Protein AF-A0A4S9SL86-F1 (afdb_monomer)

Sequence (203 aa):
MALRTGATVATTIDELMEQTLARSDRTVQWAHPDRPVLCKFTNDQGRGLVVERPAFVTQLNNTLKAAARAIGVTVKVTAHDLRRGTAQDTARLATPTGIESAAAVLYHKPGSVASGVTQRYVGTIGPTDWEKRTELEDDQDFSLLPNGKRQKLDKPGGVASDITPALRSAAAVSTPISTTSPLRSRDLPPPLRLLTGASRAFS

Secondary structure (DSSP, 8-state):
-GGGGT-BS-SSHHHHHHHHHTSTT-PPPBSSTTS-SSEEEPTTTT-SEEEEEEPPHHHHHHHHHHHHHHTT--S---HHHHHHHHHHHHHHSSSS-SHHHHHHHTT--HHHHHTTHHHHHH---PPPTTHHHH---TT------SS------PPPPP-----------------------------PPPPP-----------

Nearest PDB structures (foldseek):
  2rn7-assembly1_A  TM=2.784E-01  e=7.685E+00  Shigella flexneri
  6lts-assembly1_F  TM=2.608E-01  e=9.903E+00  Thermus thermophilus HB8

Mean predicted aligned error: 18.33 Å

Foldseek 3Di:
DCLVVVQAVDNDPVSQQVVLVPDPVSDGDTPCPQWEPAFDADPPVRPDTPRRHHHDLVNVLVVVVVVCVVVPNPDRDHPVLVLLVVLQVQQVPDPVHHLVSSCVVVVHDVVCVVVCVSCVSNPDPDDDCVVVVVPDDPVRPPPPPVDDDDDDDDDDDDDDDDDDDDDDDDDDDDDDDDDDDDDDDDDDDDDDDDDDDDDDDDD

Structure (mmCIF, N/CA/C/O backbone):
data_AF-A0A4S9SL86-F1
#
_entry.id   AF-A0A4S9SL86-F1
#
loop_
_atom_site.group_PDB
_atom_site.id
_atom_site.type_symbol
_atom_site.label_atom_id
_atom_site.label_alt_id
_atom_site.label_comp_id
_atom_site.label_asym_id
_atom_site.label_entity_id
_atom_site.label_seq_id
_atom_site.pdbx_PDB_ins_code
_atom_site.Cartn_x
_atom_site.Cartn_y
_atom_site.Cartn_z
_atom_site.occupancy
_atom_site.B_iso_or_equiv
_atom_site.auth_seq_id
_atom_site.auth_comp_id
_atom_site.auth_asym_id
_atom_site.auth_atom_id
_atom_site.pdbx_PDB_model_num
ATOM 1 N N . MET A 1 1 ? -10.591 6.678 7.895 1.00 71.50 1 MET A N 1
ATOM 2 C CA . MET A 1 1 ? -11.161 5.354 8.236 1.00 71.50 1 MET A CA 1
ATOM 3 C C . MET A 1 1 ? -11.071 5.073 9.725 1.00 71.50 1 MET A C 1
ATOM 5 O O . MET A 1 1 ? -12.134 4.960 10.305 1.00 71.50 1 MET A O 1
ATOM 9 N N . ALA A 1 2 ? -9.880 5.065 10.342 1.00 84.62 2 ALA A N 1
ATOM 10 C CA . ALA A 1 2 ? -9.676 4.738 11.764 1.00 84.62 2 ALA A CA 1
ATOM 11 C C . ALA A 1 2 ? -10.724 5.322 12.746 1.00 84.62 2 ALA A C 1
ATOM 13 O O . ALA A 1 2 ? -11.416 4.552 13.412 1.00 84.62 2 ALA A O 1
ATOM 14 N N . LEU A 1 3 ? -10.915 6.650 12.743 1.00 89.62 3 LEU A N 1
ATOM 15 C CA . LEU A 1 3 ? -11.926 7.355 13.556 1.00 89.62 3 LEU A CA 1
ATOM 16 C C . LEU A 1 3 ? -13.363 6.828 13.347 1.00 89.62 3 LEU A C 1
ATOM 18 O O . LEU A 1 3 ? -14.137 6.715 14.286 1.00 89.62 3 LEU A O 1
ATOM 22 N N . ARG A 1 4 ? -13.727 6.459 12.109 1.00 87.38 4 ARG A N 1
ATOM 23 C CA . ARG A 1 4 ? -15.072 5.959 11.751 1.00 87.38 4 ARG A CA 1
ATOM 24 C C . ARG A 1 4 ? -15.292 4.484 12.099 1.00 87.38 4 ARG A C 1
ATOM 26 O O . ARG A 1 4 ? -16.401 3.990 11.935 1.00 87.38 4 ARG A O 1
ATOM 33 N N . THR A 1 5 ? -14.245 3.768 12.504 1.00 86.88 5 THR A N 1
ATOM 34 C CA . THR A 1 5 ? -14.277 2.324 12.784 1.00 86.88 5 THR A CA 1
ATOM 35 C C . THR A 1 5 ? -13.897 1.996 14.229 1.00 86.88 5 THR A C 1
ATOM 37 O O . THR A 1 5 ? -13.680 0.827 14.536 1.00 86.88 5 THR A O 1
ATOM 40 N N . GLY A 1 6 ? -13.756 3.008 15.098 1.00 87.81 6 GLY A N 1
ATOM 41 C CA . GLY A 1 6 ? -13.297 2.832 16.480 1.00 87.81 6 GLY A CA 1
ATOM 42 C C . GLY A 1 6 ? -11.891 2.231 16.582 1.00 87.81 6 GLY A C 1
ATOM 43 O O . GLY A 1 6 ? -11.591 1.529 17.538 1.00 87.81 6 GLY A O 1
ATOM 44 N N . ALA A 1 7 ? -11.034 2.427 15.572 1.00 89.12 7 ALA A N 1
ATOM 45 C CA . ALA A 1 7 ? -9.675 1.873 15.595 1.00 89.12 7 ALA A CA 1
ATOM 46 C C . ALA A 1 7 ? -8.732 2.669 16.520 1.00 89.12 7 ALA A C 1
ATOM 48 O O . ALA A 1 7 ? -7.684 2.167 16.915 1.00 89.12 7 ALA A O 1
ATOM 49 N N . THR A 1 8 ? -9.116 3.894 16.873 1.00 92.00 8 THR A N 1
ATOM 50 C CA . THR A 1 8 ? -8.448 4.813 17.802 1.00 92.00 8 THR A CA 1
ATOM 51 C C . THR A 1 8 ? -9.381 5.112 18.971 1.00 92.00 8 THR A C 1
ATOM 53 O O . THR A 1 8 ? -10.597 5.017 18.814 1.00 92.00 8 THR A O 1
ATOM 56 N N . VAL A 1 9 ? -8.823 5.498 20.124 1.00 89.44 9 VAL A N 1
ATOM 57 C CA . VAL A 1 9 ? -9.625 5.988 21.263 1.00 89.44 9 VAL A CA 1
ATOM 58 C C . VAL A 1 9 ? -10.248 7.344 20.927 1.00 89.44 9 VAL A C 1
ATOM 60 O O . VAL A 1 9 ? -11.426 7.556 21.197 1.00 89.44 9 VAL A O 1
ATOM 63 N N . ALA A 1 10 ? -9.480 8.216 20.263 1.00 92.00 10 ALA A N 1
ATOM 64 C CA . ALA A 1 10 ? -9.981 9.481 19.752 1.00 92.00 10 ALA A CA 1
ATOM 65 C C . ALA A 1 10 ? -11.135 9.303 18.757 1.00 92.00 10 ALA A C 1
ATOM 67 O O . ALA A 1 10 ? -11.103 8.429 17.880 1.00 92.00 10 ALA A O 1
ATOM 68 N N . THR A 1 11 ? -12.114 10.195 18.881 1.00 91.38 11 THR A N 1
ATOM 69 C CA . THR A 1 11 ? -13.353 10.251 18.096 1.00 91.38 11 THR A CA 1
ATOM 70 C C . THR A 1 11 ? -13.324 11.345 17.027 1.00 91.38 11 THR A C 1
ATOM 72 O O . THR A 1 11 ? -13.971 11.206 15.985 1.00 91.38 11 THR A O 1
ATOM 75 N N . THR A 1 12 ? -12.530 12.400 17.235 1.00 94.00 12 THR A N 1
ATOM 76 C CA . THR A 1 12 ? -12.324 13.500 16.280 1.00 94.00 12 THR A CA 1
ATOM 77 C C . THR A 1 12 ? -10.886 13.540 15.757 1.00 94.00 12 THR A C 1
ATOM 79 O O . THR A 1 12 ? -9.992 12.875 16.282 1.00 94.00 12 THR A O 1
ATOM 82 N N . ILE A 1 13 ? -10.652 14.300 14.680 1.00 94.12 13 ILE A N 1
ATOM 83 C CA . ILE A 1 13 ? -9.298 14.484 14.140 1.00 94.12 13 ILE A CA 1
ATOM 84 C C . ILE A 1 13 ? -8.439 15.356 15.059 1.00 94.12 13 ILE A C 1
ATOM 86 O O . ILE A 1 13 ? -7.272 15.035 15.257 1.00 94.12 13 ILE A O 1
ATOM 90 N N . ASP A 1 14 ? -9.017 16.395 15.660 1.00 96.12 14 ASP A N 1
ATOM 91 C CA . ASP A 1 14 ? -8.290 17.323 16.528 1.00 96.12 14 ASP A CA 1
ATOM 92 C C . ASP A 1 14 ? -7.846 16.624 17.818 1.00 96.12 14 ASP A C 1
ATOM 94 O O . ASP A 1 14 ? -6.673 16.683 18.172 1.00 96.12 14 ASP A O 1
ATOM 98 N N . GLU A 1 15 ? -8.740 15.839 18.432 1.00 95.00 15 GLU A N 1
ATOM 99 C CA . GLU A 1 15 ? -8.431 14.976 19.579 1.00 95.00 15 GLU A CA 1
ATOM 100 C C . GLU A 1 15 ? -7.323 13.962 19.242 1.00 95.00 15 GLU A C 1
ATOM 102 O O . GLU A 1 15 ? -6.383 13.775 20.014 1.00 95.00 15 GLU A O 1
ATOM 107 N N . LEU A 1 16 ? -7.394 13.320 18.067 1.00 94.69 16 LEU A N 1
ATOM 108 C CA . LEU A 1 16 ? -6.373 12.368 17.623 1.00 94.69 16 LEU A CA 1
ATOM 109 C C . LEU A 1 16 ? -5.009 13.044 17.432 1.00 94.69 16 LEU A C 1
ATOM 111 O O . LEU A 1 16 ? -3.980 12.465 17.786 1.00 94.69 16 LEU A O 1
ATOM 115 N N . MET A 1 17 ? -4.993 14.255 16.873 1.00 95.62 17 MET A N 1
ATOM 116 C CA . MET A 1 17 ? -3.775 15.038 16.673 1.00 95.62 17 MET A CA 1
ATOM 117 C C . MET A 1 17 ? -3.194 15.515 18.006 1.00 95.62 17 MET A C 1
ATOM 119 O O . MET A 1 17 ? -1.998 15.340 18.224 1.00 95.62 17 MET A O 1
ATOM 123 N N . GLU A 1 18 ? -4.015 16.035 18.918 1.00 96.00 18 GLU A N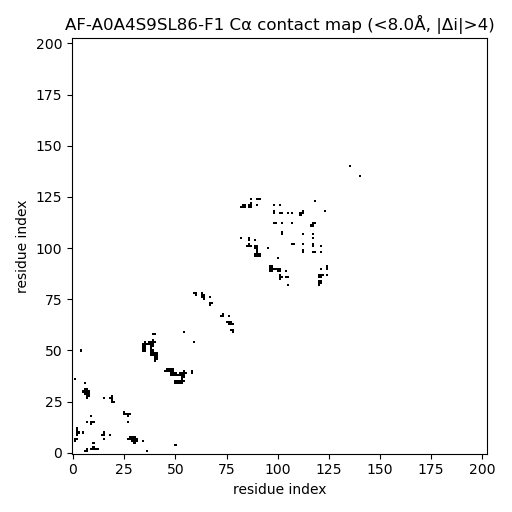 1
ATOM 124 C CA . GLU A 1 18 ? -3.603 16.448 20.264 1.00 96.00 18 GLU A CA 1
ATOM 125 C C . GLU A 1 18 ? -3.007 15.270 21.051 1.00 96.00 18 GLU A C 1
ATOM 127 O O . GLU A 1 18 ? -1.869 15.353 21.518 1.00 96.00 18 GLU A O 1
ATOM 132 N N . GLN A 1 19 ? -3.707 14.130 21.103 1.00 94.38 19 GLN A N 1
ATOM 133 C CA . GLN A 1 19 ? -3.217 12.905 21.748 1.00 94.38 19 GLN A CA 1
ATOM 134 C C . GLN A 1 19 ? -1.908 12.401 21.126 1.00 94.38 19 GLN A C 1
ATOM 136 O O . GLN A 1 19 ? -1.034 11.918 21.844 1.00 94.38 19 GLN A O 1
ATOM 141 N N . THR A 1 20 ? -1.746 12.513 19.804 1.00 95.44 20 THR A N 1
ATOM 142 C CA . THR A 1 20 ? -0.516 12.095 19.112 1.00 95.44 20 THR A CA 1
ATOM 143 C C . THR A 1 20 ? 0.644 13.053 19.400 1.00 95.44 20 THR A C 1
ATOM 145 O O . THR A 1 20 ? 1.763 12.603 19.637 1.00 95.44 20 THR A O 1
ATOM 148 N N . LEU A 1 21 ? 0.399 14.367 19.420 1.00 95.50 21 LEU A N 1
ATOM 149 C CA . LEU A 1 21 ? 1.416 15.396 19.667 1.00 95.50 21 LEU A CA 1
ATOM 150 C C . LEU A 1 21 ? 1.860 15.466 21.134 1.00 95.50 21 LEU A C 1
ATOM 152 O O . LEU A 1 21 ? 3.024 15.761 21.397 1.00 95.50 21 LEU A O 1
ATOM 156 N N . ALA A 1 22 ? 0.967 15.159 22.079 1.00 94.56 22 ALA A N 1
ATOM 157 C CA . ALA A 1 22 ? 1.279 15.092 23.507 1.00 94.56 22 ALA A CA 1
ATOM 158 C C . ALA A 1 22 ? 2.212 13.918 23.874 1.00 94.56 22 ALA A C 1
ATOM 160 O O . ALA A 1 22 ? 2.812 13.915 24.951 1.00 94.56 22 ALA A O 1
ATOM 161 N N . ARG A 1 23 ? 2.356 12.912 22.998 1.00 93.25 23 ARG A N 1
ATOM 162 C CA . ARG A 1 23 ? 3.246 11.763 23.212 1.00 93.25 23 ARG A CA 1
ATOM 163 C C . ARG A 1 23 ? 4.672 12.051 22.754 1.00 93.25 23 ARG A C 1
ATOM 165 O O . ARG A 1 23 ? 4.906 12.539 21.651 1.00 93.25 23 ARG A O 1
ATOM 172 N N . SER A 1 24 ? 5.641 11.609 23.553 1.00 94.94 24 SER A N 1
ATOM 173 C CA . SER A 1 24 ? 7.071 11.663 23.215 1.00 94.94 24 SER A CA 1
ATOM 174 C C . SER A 1 24 ? 7.424 10.891 21.938 1.00 94.94 24 SER A C 1
ATOM 176 O O . SER A 1 24 ? 8.277 11.336 21.175 1.00 94.94 24 SER A O 1
ATOM 178 N N . ASP A 1 25 ? 6.751 9.765 21.683 1.00 94.12 25 ASP A N 1
ATOM 179 C CA . ASP A 1 25 ? 6.952 8.933 20.489 1.00 94.12 25 ASP A CA 1
ATOM 180 C C . ASP A 1 25 ? 6.243 9.453 19.225 1.00 94.12 25 ASP A C 1
ATOM 182 O O . ASP A 1 25 ? 6.537 8.982 18.126 1.00 94.12 25 ASP A O 1
ATOM 186 N N . ARG A 1 26 ? 5.333 10.429 19.363 1.00 93.88 26 ARG A N 1
ATOM 187 C CA . ARG A 1 26 ? 4.491 10.981 18.285 1.00 93.88 26 ARG A CA 1
ATOM 188 C C . ARG A 1 26 ? 3.715 9.921 17.487 1.00 93.88 26 ARG A C 1
ATOM 190 O O . ARG A 1 26 ? 3.436 10.113 16.303 1.00 93.88 26 ARG A O 1
ATOM 197 N N . THR A 1 27 ? 3.368 8.796 18.116 1.00 92.31 27 THR A N 1
ATOM 198 C CA . THR A 1 27 ? 2.629 7.698 17.475 1.00 92.31 27 THR A CA 1
ATOM 199 C C . THR A 1 27 ? 1.131 7.753 17.759 1.00 92.31 27 THR A C 1
ATOM 201 O O . THR A 1 27 ? 0.694 8.011 18.882 1.00 92.31 27 THR A O 1
ATOM 204 N N . VAL A 1 28 ? 0.331 7.430 16.740 1.00 91.19 28 VAL A N 1
ATOM 205 C CA . VAL A 1 28 ? -1.101 7.151 16.910 1.00 91.19 28 VAL A CA 1
ATOM 206 C C . VAL A 1 28 ? -1.270 5.863 17.714 1.00 91.19 28 VAL A C 1
ATOM 208 O O . VAL A 1 28 ? -0.727 4.820 17.346 1.00 91.19 28 VAL A O 1
ATOM 211 N N . GLN A 1 29 ? -2.065 5.923 18.782 1.00 89.81 29 GLN A N 1
ATOM 212 C CA . GLN A 1 29 ? -2.425 4.752 19.578 1.00 89.81 29 GLN A CA 1
ATOM 213 C C . GLN A 1 29 ? -3.682 4.072 19.028 1.00 89.81 29 GLN A C 1
ATOM 215 O O . GLN A 1 29 ? -4.751 4.678 18.917 1.00 89.81 29 GLN A O 1
ATOM 220 N N . TRP A 1 30 ? -3.547 2.788 18.707 1.00 91.75 30 TRP A N 1
ATOM 221 C CA . TRP A 1 30 ? -4.654 1.944 18.274 1.00 91.75 30 TRP A CA 1
ATOM 222 C C . TRP A 1 30 ? -5.408 1.411 19.494 1.00 91.75 30 TRP A C 1
ATOM 224 O O . TRP A 1 30 ? -4.812 0.781 20.363 1.00 91.75 30 TRP A O 1
ATOM 234 N N . ALA A 1 31 ? -6.728 1.606 19.536 1.00 92.38 31 ALA A N 1
ATOM 235 C CA . ALA A 1 31 ? -7.593 1.022 20.567 1.00 92.38 31 ALA A CA 1
ATOM 236 C C . ALA A 1 31 ? -7.667 -0.514 20.464 1.00 92.38 31 ALA A C 1
ATOM 238 O O . ALA A 1 31 ? -7.984 -1.202 21.431 1.00 92.38 31 ALA A O 1
ATOM 239 N N . HIS A 1 32 ? -7.362 -1.050 19.279 1.00 91.50 32 HIS A N 1
ATOM 240 C CA . HIS A 1 32 ? -7.366 -2.475 18.975 1.00 91.50 32 HIS A CA 1
ATOM 241 C C . HIS A 1 32 ? -6.109 -2.823 18.156 1.00 91.50 32 HIS A C 1
ATOM 243 O O . HIS A 1 32 ? -6.184 -2.851 16.926 1.00 91.50 32 HIS A O 1
ATOM 249 N N . PRO A 1 33 ? -4.945 -3.039 18.799 1.00 89.25 33 PRO A N 1
ATOM 250 C CA . PRO A 1 33 ? -3.669 -3.224 18.099 1.00 89.25 33 PRO A CA 1
ATOM 251 C C . PRO A 1 33 ? -3.632 -4.482 17.217 1.00 89.25 33 PRO A C 1
ATOM 253 O O . PRO A 1 33 ? -2.953 -4.486 16.195 1.00 89.25 33 PRO A O 1
ATOM 256 N N . ASP A 1 34 ? -4.405 -5.514 17.565 1.00 91.56 34 ASP A N 1
ATOM 257 C CA . ASP A 1 34 ? -4.498 -6.762 16.796 1.00 91.56 34 ASP A CA 1
ATOM 258 C C . ASP A 1 34 ? -5.403 -6.653 15.554 1.00 91.56 34 ASP A C 1
ATOM 260 O O . ASP A 1 34 ? -5.432 -7.561 14.717 1.00 91.56 34 ASP A O 1
ATOM 264 N N . ARG A 1 35 ? -6.164 -5.554 15.405 1.00 91.44 35 ARG A N 1
ATOM 265 C CA . ARG A 1 35 ? -7.052 -5.374 14.250 1.00 91.44 35 ARG A CA 1
ATOM 266 C C . ARG A 1 35 ? -6.273 -4.957 12.997 1.00 91.44 35 ARG A C 1
ATOM 268 O O . ARG A 1 35 ? -5.417 -4.074 13.046 1.00 91.44 35 ARG A O 1
ATOM 275 N N . PRO A 1 36 ? -6.616 -5.510 11.823 1.00 90.94 36 PRO A N 1
ATOM 276 C CA . PRO A 1 36 ? -5.995 -5.130 10.563 1.00 90.94 36 PRO A CA 1
ATOM 277 C C . PRO A 1 36 ? -6.364 -3.699 10.153 1.00 90.94 36 PRO A C 1
ATOM 279 O O . PRO A 1 36 ? -7.539 -3.367 10.004 1.00 90.94 36 PRO A O 1
ATOM 282 N N . VAL A 1 37 ? -5.347 -2.887 9.842 1.00 88.31 37 VAL A N 1
ATOM 283 C CA . VAL A 1 37 ? -5.494 -1.506 9.332 1.00 88.31 37 VAL A CA 1
ATOM 284 C C . VAL A 1 37 ? -6.360 -1.439 8.063 1.00 88.31 37 VAL A C 1
ATOM 286 O O . VAL A 1 37 ? -7.129 -0.498 7.870 1.00 88.31 37 VAL A O 1
ATOM 289 N N . LEU A 1 38 ? -6.250 -2.451 7.195 1.00 89.44 38 LEU A N 1
ATOM 290 C CA . LEU A 1 38 ? -7.094 -2.632 6.014 1.00 89.44 38 LEU A CA 1
ATOM 291 C C . LEU A 1 38 ? -8.013 -3.835 6.229 1.00 89.44 38 LEU A C 1
ATOM 293 O O . LEU A 1 38 ? -7.608 -4.980 6.019 1.00 89.44 38 LEU A O 1
ATOM 297 N N . CYS A 1 39 ? -9.249 -3.581 6.650 1.00 91.56 39 CYS A N 1
ATOM 298 C CA . CYS A 1 39 ? -10.213 -4.636 6.946 1.00 91.56 39 CYS A CA 1
ATOM 299 C C . CYS A 1 39 ? -10.943 -5.158 5.689 1.00 91.56 39 CYS A C 1
ATOM 301 O O . CYS A 1 39 ? -11.070 -4.482 4.660 1.00 91.56 39 CYS A O 1
ATOM 303 N N . LYS A 1 40 ? -11.465 -6.381 5.786 1.00 92.19 40 LYS A N 1
ATOM 304 C CA . LYS A 1 40 ? -12.244 -7.053 4.744 1.00 92.19 40 LYS A CA 1
ATOM 305 C C . LYS A 1 40 ? -13.585 -6.345 4.512 1.00 92.19 40 LYS A C 1
ATOM 307 O O . LYS A 1 40 ? -14.326 -6.104 5.460 1.00 92.19 40 LYS A O 1
ATOM 312 N N . PHE A 1 41 ? -13.965 -6.137 3.252 1.00 89.94 41 PHE A N 1
ATOM 313 C CA . PHE A 1 41 ? -15.350 -5.803 2.898 1.00 89.94 41 PHE A CA 1
ATOM 314 C C . PHE A 1 41 ? -16.267 -7.030 2.999 1.00 89.94 41 PHE A C 1
ATOM 316 O O . PHE A 1 41 ? -15.882 -8.151 2.648 1.00 89.94 41 PHE A O 1
ATOM 323 N N . THR A 1 42 ? -17.494 -6.831 3.474 1.00 86.50 42 THR A N 1
ATOM 324 C CA . THR A 1 42 ? -18.533 -7.869 3.475 1.00 86.50 42 THR A CA 1
ATOM 325 C C . THR A 1 42 ? -18.900 -8.291 2.046 1.00 86.50 42 THR A C 1
ATOM 327 O O . THR A 1 42 ? -18.722 -7.553 1.078 1.00 86.50 42 THR A O 1
ATOM 330 N N . ASN A 1 43 ? -19.397 -9.522 1.890 1.00 73.88 43 ASN A N 1
ATOM 331 C CA . ASN A 1 43 ? -19.714 -10.092 0.573 1.00 73.88 43 ASN A CA 1
ATOM 332 C C . ASN A 1 43 ? -21.000 -9.487 -0.058 1.00 73.88 43 ASN A C 1
ATOM 334 O O . ASN A 1 43 ? -21.353 -9.823 -1.185 1.00 73.88 43 ASN A O 1
ATOM 338 N N . ASP A 1 44 ? -21.694 -8.596 0.651 1.00 69.62 44 ASP A N 1
ATOM 339 C CA . ASP A 1 44 ? -22.971 -7.941 0.322 1.00 69.62 44 ASP A CA 1
ATOM 340 C C . ASP A 1 44 ? -22.811 -6.745 -0.639 1.00 69.62 44 ASP A C 1
ATOM 342 O O . ASP A 1 44 ? -23.339 -5.657 -0.415 1.00 69.62 44 ASP A O 1
ATOM 346 N N . GLN A 1 45 ? -22.051 -6.935 -1.721 1.00 65.50 45 GLN A N 1
ATOM 347 C CA . GLN A 1 45 ? -21.591 -5.858 -2.615 1.00 65.50 45 GLN A CA 1
ATOM 348 C C . GLN A 1 45 ? -20.620 -4.860 -1.946 1.00 65.50 45 GLN A C 1
ATOM 350 O O . GLN A 1 45 ? -20.372 -3.790 -2.496 1.00 65.50 45 GLN A O 1
ATOM 355 N N . GLY A 1 46 ? -20.038 -5.207 -0.790 1.00 63.50 46 GLY A N 1
ATOM 356 C CA . GLY A 1 46 ? -19.068 -4.369 -0.079 1.00 63.50 46 GLY A CA 1
ATOM 357 C C . GLY A 1 46 ? -19.693 -3.190 0.666 1.00 63.50 46 GLY A C 1
ATOM 358 O O . GLY A 1 46 ? -19.050 -2.153 0.810 1.00 63.50 46 GLY A O 1
ATOM 359 N N . ARG A 1 47 ? -20.943 -3.334 1.124 1.00 72.19 47 ARG A N 1
ATOM 360 C CA . ARG A 1 47 ? -21.678 -2.281 1.848 1.00 72.19 47 ARG A CA 1
ATOM 361 C C . ARG A 1 47 ? -21.317 -2.203 3.336 1.00 72.19 47 ARG A C 1
ATOM 363 O O . ARG A 1 47 ? -21.662 -1.223 3.989 1.00 72.19 47 ARG A O 1
ATOM 370 N N . GLY A 1 48 ? -20.599 -3.197 3.855 1.00 84.06 48 GLY A N 1
ATOM 371 C CA . GLY A 1 48 ? -20.111 -3.267 5.229 1.00 84.06 48 GLY A CA 1
ATOM 372 C C . GLY A 1 48 ? -18.627 -3.637 5.337 1.00 84.06 48 GLY A C 1
ATOM 373 O O . GLY A 1 48 ? -17.947 -3.986 4.364 1.00 84.06 48 GLY A O 1
ATOM 374 N N . LEU A 1 49 ? -18.114 -3.558 6.565 1.00 89.00 49 LEU A N 1
ATOM 375 C CA . LEU A 1 49 ? -16.711 -3.783 6.903 1.00 89.00 49 LEU A CA 1
ATOM 376 C C . LEU A 1 49 ? -16.601 -4.816 8.031 1.00 89.00 49 LEU A C 1
ATOM 378 O O . LEU A 1 49 ? -17.167 -4.637 9.106 1.00 89.00 49 LEU A O 1
ATOM 382 N N . VAL A 1 50 ? -15.840 -5.886 7.807 1.00 91.38 50 VAL A N 1
ATOM 383 C CA . VAL A 1 50 ? -15.517 -6.893 8.826 1.00 91.38 50 VAL A CA 1
ATOM 384 C C . VAL A 1 50 ? -14.200 -6.493 9.486 1.00 91.38 50 VAL A C 1
ATOM 386 O O . VAL A 1 50 ? -13.132 -6.913 9.043 1.00 91.38 50 VAL A O 1
ATOM 389 N N . VAL A 1 51 ? -14.279 -5.656 10.526 1.00 91.00 51 VAL A N 1
ATOM 390 C CA . VAL A 1 51 ? -13.101 -5.047 11.181 1.00 91.00 51 VAL A CA 1
ATOM 391 C C . VAL A 1 51 ? -12.088 -6.066 11.715 1.00 91.00 51 VAL A C 1
ATOM 393 O O . VAL A 1 51 ? -10.894 -5.810 11.652 1.00 91.00 51 VAL A O 1
ATOM 396 N N . GLU A 1 52 ? -12.543 -7.248 12.138 1.00 92.06 52 GLU A N 1
ATOM 397 C CA . GLU A 1 52 ? -11.692 -8.318 12.690 1.00 92.06 52 GLU A CA 1
ATOM 398 C C . GLU A 1 52 ? -10.970 -9.171 11.630 1.00 92.06 52 GLU A C 1
ATOM 400 O O . GLU A 1 52 ? -10.302 -10.146 11.969 1.00 92.06 52 GLU A O 1
ATOM 405 N N . ARG A 1 53 ? -11.144 -8.897 10.328 1.00 92.31 53 ARG A N 1
ATOM 406 C CA . ARG A 1 53 ? -10.544 -9.713 9.256 1.00 92.31 53 ARG A CA 1
ATOM 407 C C . ARG A 1 53 ? -9.764 -8.858 8.265 1.00 92.31 53 ARG A C 1
ATOM 409 O O . ARG A 1 53 ? -10.295 -7.844 7.816 1.00 92.31 53 ARG A O 1
ATOM 416 N N . PRO A 1 54 ? -8.539 -9.253 7.874 1.00 93.44 54 PRO A N 1
ATOM 417 C CA . PRO A 1 54 ? -7.747 -8.490 6.918 1.00 93.44 54 PRO A CA 1
ATOM 418 C C . PRO A 1 54 ? -8.376 -8.534 5.524 1.00 93.44 54 PRO A C 1
ATOM 420 O O . PRO A 1 54 ? -8.973 -9.535 5.121 1.00 93.44 54 PRO A O 1
ATOM 423 N N . ALA A 1 55 ? -8.219 -7.447 4.772 1.00 91.88 55 ALA A N 1
ATOM 424 C CA . ALA A 1 55 ? -8.595 -7.384 3.368 1.00 91.88 55 ALA A CA 1
ATOM 425 C C . ALA A 1 55 ? -7.830 -8.433 2.548 1.00 91.88 55 ALA A C 1
ATOM 427 O O . ALA A 1 55 ? -6.615 -8.589 2.674 1.00 91.88 55 ALA A O 1
ATOM 428 N N . PHE A 1 56 ? -8.531 -9.129 1.652 1.00 90.50 56 PHE A N 1
ATOM 429 C CA . PHE A 1 56 ? -7.880 -10.053 0.726 1.00 90.50 56 PHE A CA 1
ATOM 430 C C . PHE A 1 56 ? -7.099 -9.298 -0.358 1.00 90.50 56 PHE A C 1
ATOM 432 O O . PHE A 1 56 ? -7.507 -8.230 -0.814 1.00 90.50 56 PHE A O 1
ATOM 439 N N . VAL A 1 57 ? -6.033 -9.914 -0.877 1.00 90.00 57 VAL A N 1
ATOM 440 C CA . VAL A 1 57 ? -5.255 -9.391 -2.021 1.00 90.00 57 VAL A CA 1
ATOM 441 C C . VAL A 1 57 ? -6.148 -9.106 -3.242 1.00 90.00 57 VAL A C 1
ATOM 443 O O . VAL A 1 57 ? -5.918 -8.153 -3.986 1.00 90.00 57 VAL A O 1
ATOM 446 N N . THR A 1 58 ? -7.217 -9.886 -3.429 1.00 89.62 58 THR A N 1
ATOM 447 C CA . THR A 1 58 ? -8.237 -9.667 -4.467 1.00 89.62 58 THR A CA 1
ATOM 448 C C . THR A 1 58 ? -9.031 -8.374 -4.268 1.00 89.62 58 THR A C 1
ATOM 450 O O . THR A 1 58 ? -9.306 -7.696 -5.253 1.00 89.62 58 THR A O 1
ATOM 453 N N . GLN A 1 59 ? -9.350 -7.989 -3.026 1.00 91.25 59 GLN A N 1
ATOM 454 C CA . GLN A 1 59 ? -10.025 -6.725 -2.704 1.00 91.25 59 GLN A CA 1
ATOM 455 C C . GLN A 1 59 ? -9.150 -5.539 -3.130 1.00 91.25 59 GLN A C 1
ATOM 457 O O . GLN A 1 59 ? -9.607 -4.689 -3.888 1.00 91.25 59 GLN A O 1
ATOM 462 N N . LEU A 1 60 ? -7.869 -5.537 -2.741 1.00 89.50 60 LEU A N 1
ATOM 463 C CA . LEU A 1 60 ? -6.919 -4.480 -3.109 1.00 89.50 60 LEU A CA 1
ATOM 464 C C . LEU A 1 60 ? -6.706 -4.396 -4.629 1.00 89.50 60 LEU A C 1
ATOM 466 O O . LEU A 1 60 ? -6.788 -3.310 -5.202 1.00 89.50 60 LEU A O 1
ATOM 470 N N . ASN A 1 61 ? -6.501 -5.533 -5.302 1.00 90.31 61 ASN A N 1
ATOM 471 C CA . ASN A 1 61 ? -6.343 -5.571 -6.760 1.00 90.31 61 ASN A CA 1
ATOM 472 C C . ASN A 1 61 ? -7.604 -5.102 -7.507 1.00 90.31 61 ASN A C 1
ATOM 474 O O . ASN A 1 61 ? -7.490 -4.441 -8.538 1.00 90.31 61 ASN A O 1
ATOM 478 N N . ASN A 1 62 ? -8.803 -5.408 -6.999 1.00 89.81 62 ASN A N 1
ATOM 479 C CA . ASN A 1 62 ? -10.056 -4.938 -7.590 1.00 89.81 62 ASN A CA 1
ATOM 480 C C . ASN A 1 62 ? -10.238 -3.425 -7.406 1.00 89.81 62 ASN A C 1
ATOM 482 O O . ASN A 1 62 ? -10.593 -2.751 -8.373 1.00 89.81 62 ASN A O 1
ATOM 486 N N . THR A 1 63 ? -9.928 -2.880 -6.225 1.00 90.69 63 THR A N 1
ATOM 487 C CA . THR A 1 63 ? -9.925 -1.428 -5.979 1.00 90.69 63 THR A CA 1
ATOM 488 C C . THR A 1 63 ? -8.944 -0.712 -6.907 1.00 90.69 63 THR A C 1
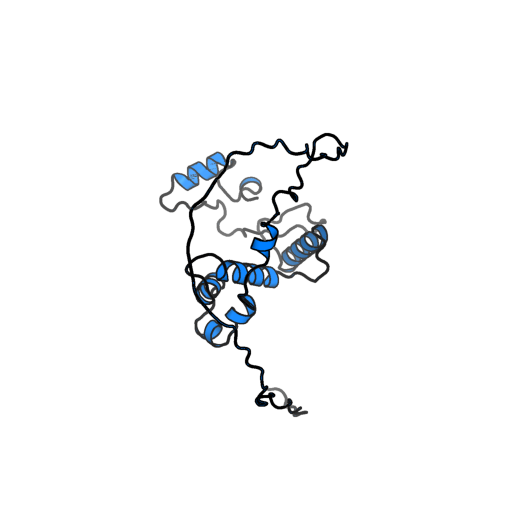ATOM 490 O O . THR A 1 63 ? -9.317 0.257 -7.563 1.00 90.69 63 THR A O 1
ATOM 493 N N . LEU A 1 64 ? -7.716 -1.223 -7.041 1.00 92.75 64 LEU A N 1
ATOM 494 C CA . LEU A 1 64 ? -6.703 -0.649 -7.930 1.00 92.75 64 LEU A CA 1
ATOM 495 C C . LEU A 1 64 ? -7.124 -0.705 -9.407 1.00 92.75 64 LEU A C 1
ATOM 497 O O . LEU A 1 64 ? -6.963 0.271 -10.134 1.00 92.75 64 LEU A O 1
ATOM 501 N N . LYS A 1 65 ? -7.734 -1.813 -9.844 1.00 92.12 65 LYS A N 1
ATOM 502 C CA . LYS A 1 65 ? -8.299 -1.957 -11.195 1.00 92.12 65 LYS A CA 1
ATOM 503 C C . LYS A 1 65 ? -9.461 -0.989 -11.449 1.00 92.12 65 LYS A C 1
ATOM 505 O O . LYS A 1 65 ? -9.598 -0.499 -12.568 1.00 92.12 65 LYS A O 1
ATOM 510 N N . ALA A 1 66 ? -10.300 -0.722 -10.447 1.00 91.88 66 ALA A N 1
ATOM 511 C CA . ALA A 1 66 ? -11.380 0.258 -10.547 1.00 91.88 66 ALA A CA 1
ATOM 512 C C . ALA A 1 66 ? -10.831 1.692 -10.633 1.00 91.88 66 ALA A C 1
ATOM 514 O O . ALA A 1 66 ? -11.229 2.434 -11.527 1.00 91.88 66 ALA A O 1
ATOM 515 N N . ALA A 1 67 ? -9.862 2.044 -9.781 1.00 93.50 67 ALA A N 1
ATOM 516 C CA . ALA A 1 67 ? -9.191 3.342 -9.808 1.00 93.50 67 ALA A CA 1
ATOM 517 C C . ALA A 1 67 ? -8.477 3.592 -11.148 1.00 93.50 67 ALA A C 1
ATOM 519 O O . ALA A 1 67 ? -8.706 4.622 -11.774 1.00 93.50 67 ALA A O 1
ATOM 520 N N . ALA A 1 68 ? -7.698 2.620 -11.640 1.00 94.44 68 ALA A N 1
ATOM 521 C CA . ALA A 1 68 ? -7.017 2.694 -12.935 1.00 94.44 68 ALA A CA 1
ATOM 522 C C . ALA A 1 68 ? -7.995 2.956 -14.096 1.00 94.44 68 ALA A C 1
ATOM 524 O O . ALA A 1 68 ? -7.754 3.830 -14.925 1.00 94.44 68 ALA A O 1
ATOM 525 N N . ARG A 1 69 ? -9.138 2.257 -14.117 1.00 93.25 69 ARG A N 1
ATOM 526 C CA . ARG A 1 69 ? -10.202 2.485 -15.109 1.00 93.25 69 ARG A CA 1
ATOM 527 C C . ARG A 1 69 ? -10.808 3.884 -15.018 1.00 93.25 69 ARG A C 1
ATOM 529 O O . ARG A 1 69 ? -11.069 4.479 -16.056 1.00 93.25 69 ARG A O 1
ATOM 536 N N . ALA A 1 70 ? -11.023 4.402 -13.808 1.00 95.38 70 ALA A N 1
ATOM 537 C CA . ALA A 1 70 ? -11.600 5.730 -13.598 1.00 95.38 70 ALA A CA 1
ATOM 538 C C . ALA A 1 70 ? -10.701 6.862 -14.133 1.00 95.38 70 ALA A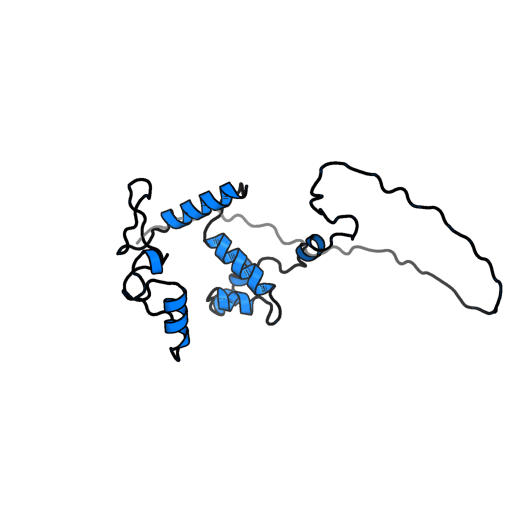 C 1
ATOM 540 O O . ALA A 1 70 ? -11.219 7.869 -14.602 1.00 95.38 70 ALA A O 1
ATOM 541 N N . ILE A 1 71 ? -9.375 6.672 -14.125 1.00 95.19 71 ILE A N 1
ATOM 542 C CA . ILE A 1 71 ? -8.396 7.611 -14.705 1.00 95.19 71 ILE A CA 1
ATOM 543 C C . ILE A 1 71 ? -7.995 7.268 -16.155 1.00 95.19 71 ILE A C 1
ATOM 545 O O . ILE A 1 71 ? -6.990 7.767 -16.654 1.00 95.19 71 ILE A O 1
ATOM 549 N N . GLY A 1 72 ? -8.742 6.392 -16.838 1.00 94.50 72 GLY A N 1
ATOM 550 C CA . GLY A 1 72 ? -8.509 6.052 -18.247 1.00 94.50 72 GLY A CA 1
ATOM 551 C C . GLY A 1 72 ? -7.309 5.136 -18.530 1.00 94.50 72 GLY A C 1
ATOM 552 O O . GLY A 1 72 ? -6.970 4.925 -19.693 1.00 94.50 72 GLY A O 1
ATOM 553 N N . VAL A 1 73 ? -6.671 4.548 -17.511 1.00 94.25 73 VAL A N 1
ATOM 554 C CA . VAL A 1 73 ? -5.562 3.603 -17.713 1.00 94.25 73 VAL A CA 1
ATOM 555 C C . VAL A 1 73 ? -6.105 2.275 -18.250 1.00 94.25 73 VAL A C 1
ATOM 557 O O . VAL A 1 73 ? -6.810 1.532 -17.564 1.00 94.25 73 VAL A O 1
ATOM 560 N N . THR A 1 74 ? -5.754 1.975 -19.501 1.00 90.19 74 THR A N 1
ATOM 561 C CA . THR A 1 74 ? -6.218 0.794 -20.250 1.00 90.19 74 THR A CA 1
ATOM 562 C C . THR A 1 74 ? -5.414 -0.475 -19.955 1.00 90.19 74 THR A C 1
ATOM 564 O O . THR A 1 74 ? -5.929 -1.584 -20.112 1.00 90.19 74 THR A O 1
ATOM 567 N N . VAL A 1 75 ? -4.163 -0.337 -19.505 1.00 90.88 75 VAL A N 1
ATOM 568 C CA . VAL A 1 75 ? -3.294 -1.466 -19.142 1.00 90.88 75 VAL A CA 1
ATOM 569 C C . VAL A 1 75 ? -3.653 -2.051 -17.772 1.00 90.88 75 VAL A C 1
ATOM 571 O O . VAL A 1 75 ? -4.195 -1.382 -16.893 1.00 90.88 75 VAL A O 1
ATOM 574 N N . LYS A 1 76 ? -3.332 -3.332 -17.560 1.00 90.38 76 LYS A N 1
ATOM 575 C CA . LYS A 1 76 ? -3.532 -4.001 -16.268 1.00 90.38 76 LYS A CA 1
ATOM 576 C C . LYS A 1 76 ? -2.559 -3.439 -15.224 1.00 90.38 76 LYS A C 1
ATOM 578 O O . LYS A 1 76 ? -1.398 -3.830 -15.206 1.00 90.38 76 LYS A O 1
ATOM 583 N N . VAL A 1 77 ? -3.063 -2.607 -14.317 1.00 91.50 77 VAL A N 1
ATOM 584 C CA . VAL A 1 77 ? -2.319 -2.131 -13.139 1.00 91.50 77 VAL A CA 1
ATOM 585 C C . VAL A 1 77 ? -2.388 -3.163 -12.007 1.00 91.50 77 VAL A C 1
ATOM 587 O O . VAL A 1 77 ? -3.444 -3.744 -11.742 1.00 91.50 77 VAL A O 1
ATOM 590 N N . THR A 1 78 ? -1.265 -3.393 -11.328 1.00 91.06 78 THR A N 1
ATOM 591 C CA . THR A 1 78 ? -1.140 -4.275 -10.160 1.00 91.06 78 THR A CA 1
ATOM 592 C C . THR A 1 78 ? -0.467 -3.558 -8.988 1.00 91.06 78 THR A C 1
ATOM 594 O O . THR A 1 78 ? 0.220 -2.554 -9.167 1.00 91.06 78 THR A O 1
ATOM 597 N N . ALA A 1 79 ? -0.597 -4.094 -7.769 1.00 90.38 79 ALA A N 1
ATOM 598 C CA . ALA A 1 79 ? 0.090 -3.542 -6.595 1.00 90.38 79 ALA A CA 1
ATOM 599 C C . ALA A 1 79 ? 1.629 -3.517 -6.744 1.00 90.38 79 ALA A C 1
ATOM 601 O O . ALA A 1 79 ? 2.309 -2.699 -6.128 1.00 90.38 79 ALA A O 1
ATOM 602 N N . HIS A 1 80 ? 2.187 -4.386 -7.593 1.00 92.56 80 HIS A N 1
ATOM 603 C CA . HIS A 1 80 ? 3.612 -4.393 -7.910 1.00 92.56 80 HIS A CA 1
ATOM 604 C C . HIS A 1 80 ? 4.016 -3.200 -8.795 1.00 92.56 80 HIS A C 1
ATOM 606 O O . HIS A 1 80 ? 5.142 -2.725 -8.689 1.00 92.56 80 HIS A O 1
ATOM 612 N N . ASP A 1 81 ? 3.108 -2.670 -9.621 1.00 91.62 81 ASP A N 1
ATOM 613 C CA . ASP A 1 81 ? 3.368 -1.469 -10.423 1.00 91.62 81 ASP A CA 1
ATOM 614 C C . ASP A 1 81 ? 3.362 -0.203 -9.554 1.00 91.62 81 ASP A C 1
ATOM 616 O O . ASP A 1 81 ? 4.171 0.686 -9.794 1.00 91.62 81 ASP A O 1
ATOM 620 N N . LEU A 1 82 ? 2.560 -0.164 -8.479 1.00 92.69 82 LEU A N 1
ATOM 621 C CA . LEU A 1 82 ? 2.674 0.876 -7.444 1.00 92.69 82 LEU A CA 1
ATOM 622 C C . LEU A 1 82 ? 4.048 0.823 -6.763 1.00 92.69 82 LEU A C 1
ATOM 624 O O . LEU A 1 82 ? 4.742 1.831 -6.696 1.00 92.69 82 LEU A O 1
ATOM 628 N N . ARG A 1 83 ? 4.487 -0.375 -6.343 1.00 93.75 83 ARG A N 1
ATOM 629 C CA . ARG A 1 83 ? 5.830 -0.589 -5.771 1.00 93.75 83 ARG A CA 1
ATOM 630 C C . ARG A 1 83 ? 6.947 -0.212 -6.757 1.00 93.75 83 ARG A C 1
ATOM 632 O O . ARG A 1 83 ? 8.004 0.241 -6.328 1.00 93.75 83 ARG A O 1
ATOM 639 N N . ARG A 1 84 ? 6.717 -0.371 -8.067 1.00 93.06 84 ARG A N 1
ATOM 640 C CA . ARG A 1 84 ? 7.613 0.114 -9.127 1.00 93.06 84 ARG A CA 1
ATOM 641 C C . ARG A 1 84 ? 7.637 1.640 -9.191 1.00 93.06 84 ARG A C 1
ATOM 643 O O . ARG A 1 84 ? 8.726 2.193 -9.141 1.00 93.06 84 ARG A O 1
ATOM 650 N N . GLY A 1 85 ? 6.477 2.297 -9.227 1.00 91.31 85 GLY A N 1
ATOM 651 C CA . GLY A 1 85 ? 6.365 3.760 -9.189 1.00 91.31 85 GLY A CA 1
ATOM 652 C C . GLY A 1 85 ? 7.126 4.359 -8.007 1.00 91.31 85 GLY A C 1
ATOM 653 O O . GLY A 1 85 ? 8.062 5.119 -8.212 1.00 91.31 85 GLY A O 1
ATOM 654 N N . THR A 1 86 ? 6.861 3.883 -6.785 1.00 91.69 86 THR A N 1
ATOM 655 C CA . THR A 1 86 ? 7.569 4.347 -5.578 1.00 91.69 86 THR A CA 1
ATOM 656 C C . THR A 1 86 ? 9.091 4.217 -5.686 1.00 91.69 86 THR A C 1
ATOM 658 O O . THR A 1 86 ? 9.812 5.106 -5.241 1.00 91.69 86 THR A O 1
ATOM 661 N N . ALA A 1 87 ? 9.603 3.138 -6.289 1.00 91.94 87 ALA A N 1
ATOM 662 C CA . ALA A 1 87 ? 11.039 2.965 -6.506 1.00 91.94 87 ALA A CA 1
ATOM 663 C C . ALA A 1 87 ? 11.607 3.964 -7.527 1.00 91.94 87 ALA A C 1
ATOM 665 O O . ALA A 1 87 ? 12.698 4.490 -7.320 1.00 91.94 87 ALA A O 1
ATOM 666 N N . GLN A 1 88 ? 10.870 4.224 -8.611 1.00 90.19 88 GLN A N 1
ATOM 667 C CA . GLN A 1 88 ? 11.234 5.211 -9.631 1.00 90.19 88 GLN A CA 1
ATOM 668 C C . GLN A 1 88 ? 11.257 6.624 -9.054 1.00 90.19 88 GLN A C 1
ATOM 670 O O . GLN A 1 88 ? 12.221 7.351 -9.273 1.00 90.19 88 GLN A O 1
ATOM 675 N N . ASP A 1 89 ? 10.236 6.980 -8.280 1.00 88.31 89 ASP A N 1
ATOM 676 C CA . ASP A 1 89 ? 10.122 8.289 -7.646 1.00 88.31 89 ASP A CA 1
ATOM 677 C C . ASP A 1 89 ? 11.235 8.469 -6.603 1.00 88.31 89 ASP A C 1
ATOM 679 O O . ASP A 1 89 ? 11.981 9.441 -6.663 1.00 88.31 89 ASP A O 1
ATOM 683 N N . THR A 1 90 ? 11.452 7.478 -5.728 1.00 89.31 90 THR A N 1
ATOM 684 C CA . THR A 1 90 ? 12.537 7.501 -4.723 1.00 89.31 90 THR A CA 1
ATOM 685 C C . THR A 1 90 ? 13.919 7.647 -5.362 1.00 89.31 90 THR A C 1
ATOM 687 O O . THR A 1 90 ? 14.756 8.376 -4.844 1.00 89.31 90 THR A O 1
ATOM 690 N N . ALA A 1 91 ? 14.177 6.983 -6.493 1.00 87.50 91 ALA A N 1
ATOM 691 C CA . ALA A 1 91 ? 15.459 7.100 -7.186 1.00 87.50 91 ALA A CA 1
ATOM 692 C C . ALA A 1 91 ? 15.690 8.486 -7.822 1.00 87.50 91 ALA A C 1
ATOM 694 O O . ALA A 1 91 ? 16.842 8.838 -8.077 1.00 87.50 91 ALA A O 1
ATOM 695 N N . ARG A 1 92 ? 14.615 9.247 -8.083 1.00 82.50 92 ARG A N 1
ATOM 696 C CA . ARG A 1 92 ? 14.624 10.580 -8.715 1.00 82.50 92 ARG A CA 1
ATOM 697 C C . ARG A 1 92 ? 14.559 11.741 -7.716 1.00 82.50 92 ARG A C 1
ATOM 699 O O . ARG A 1 92 ? 15.023 12.827 -8.045 1.00 82.50 92 ARG A O 1
ATOM 706 N N . LEU A 1 93 ? 13.993 11.539 -6.523 1.00 81.25 93 LEU A N 1
ATOM 707 C CA . LEU A 1 93 ? 13.927 12.557 -5.467 1.00 81.25 93 LEU A CA 1
ATOM 708 C C . LEU A 1 93 ? 15.332 12.950 -4.982 1.00 81.25 93 LEU A C 1
ATOM 710 O O . LEU A 1 93 ? 16.155 12.079 -4.717 1.00 81.25 93 LEU A O 1
ATOM 714 N N . ALA A 1 94 ? 15.580 14.259 -4.866 1.00 57.56 94 ALA A N 1
ATOM 715 C CA . ALA A 1 94 ? 16.896 14.852 -4.617 1.00 57.56 94 ALA A CA 1
ATOM 716 C C . ALA A 1 94 ? 17.654 14.276 -3.396 1.00 57.56 94 ALA A C 1
ATOM 718 O O . ALA A 1 94 ? 17.063 13.774 -2.445 1.00 57.56 94 ALA A O 1
ATOM 719 N N . THR A 1 95 ? 18.986 14.386 -3.463 1.00 64.38 95 THR A N 1
ATOM 720 C CA . THR A 1 95 ? 20.026 13.659 -2.702 1.00 64.38 95 THR A CA 1
ATOM 721 C C . THR A 1 95 ? 19.689 13.102 -1.302 1.00 64.38 95 THR A C 1
ATOM 723 O O . THR A 1 95 ? 19.262 13.867 -0.439 1.00 64.38 95 THR A O 1
ATOM 726 N N . PRO A 1 96 ? 20.056 11.831 -1.004 1.00 54.22 96 PRO A N 1
ATOM 727 C CA . PRO A 1 96 ? 20.729 10.874 -1.889 1.00 54.22 96 PRO A CA 1
ATOM 728 C C . PRO A 1 96 ? 19.756 10.243 -2.902 1.00 54.22 96 PRO A C 1
ATOM 730 O O . PRO A 1 96 ? 18.898 9.435 -2.550 1.00 54.22 96 PRO A O 1
ATOM 733 N N . THR A 1 97 ? 19.927 10.594 -4.176 1.00 70.38 97 THR A N 1
ATOM 734 C CA . THR A 1 97 ? 19.289 9.966 -5.337 1.00 70.38 97 THR A CA 1
ATOM 735 C C . THR A 1 97 ? 19.974 8.635 -5.631 1.00 70.38 97 THR A C 1
ATOM 73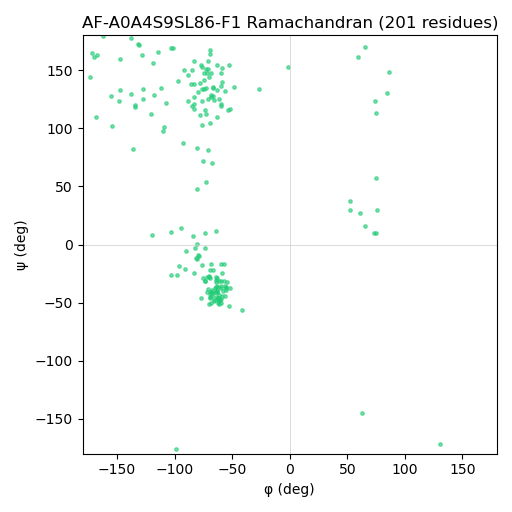7 O O . THR A 1 97 ? 21.166 8.481 -5.369 1.00 70.38 97 THR A O 1
ATOM 740 N N . GLY A 1 98 ? 19.251 7.691 -6.238 1.00 77.88 98 GLY A N 1
ATOM 741 C CA . GLY A 1 98 ? 19.859 6.480 -6.793 1.00 77.88 98 GLY A CA 1
ATOM 742 C C . GLY A 1 98 ? 19.203 5.158 -6.405 1.00 77.88 98 GLY A C 1
ATOM 743 O O . GLY A 1 98 ? 18.119 5.084 -5.817 1.00 77.88 98 GLY A O 1
ATOM 744 N N . ILE A 1 99 ? 19.889 4.082 -6.789 1.00 87.75 99 ILE A N 1
ATOM 745 C CA . ILE A 1 99 ? 19.436 2.697 -6.624 1.00 87.75 99 ILE A CA 1
ATOM 746 C C . ILE A 1 99 ? 19.463 2.289 -5.148 1.00 87.75 99 ILE A C 1
ATOM 748 O O . ILE A 1 99 ? 18.653 1.474 -4.721 1.00 87.75 99 ILE A O 1
ATOM 752 N N . GLU A 1 100 ? 20.341 2.887 -4.355 1.00 88.00 100 GLU A N 1
ATOM 753 C CA . GLU A 1 100 ? 20.533 2.662 -2.926 1.00 88.00 100 GLU A CA 1
ATOM 754 C C . GLU A 1 100 ? 19.300 3.114 -2.130 1.00 88.00 100 GLU A C 1
ATOM 756 O O . GLU A 1 100 ? 18.748 2.344 -1.342 1.00 88.00 100 GLU A O 1
ATOM 761 N N . SER A 1 101 ? 18.799 4.322 -2.400 1.00 88.94 101 SER A N 1
ATOM 762 C CA . SER A 1 101 ? 17.593 4.867 -1.760 1.00 88.94 101 SER A CA 1
ATOM 763 C C . SER A 1 101 ? 16.342 4.086 -2.166 1.00 88.94 101 SER A C 1
ATOM 765 O O . SER A 1 101 ? 15.528 3.718 -1.316 1.00 88.94 101 SER A O 1
ATOM 767 N N . ALA A 1 102 ? 16.227 3.720 -3.448 1.00 91.19 102 ALA A N 1
ATOM 768 C CA . ALA A 1 102 ? 15.179 2.811 -3.905 1.00 91.19 102 ALA A CA 1
ATOM 769 C C . ALA A 1 102 ? 15.293 1.417 -3.255 1.00 91.19 102 ALA A C 1
ATOM 771 O O . ALA A 1 102 ? 14.275 0.820 -2.907 1.00 91.19 102 ALA A O 1
ATOM 772 N N . ALA A 1 103 ? 16.503 0.891 -3.037 1.00 92.62 103 ALA A N 1
ATOM 773 C CA . ALA A 1 103 ? 16.712 -0.380 -2.346 1.00 92.62 103 ALA A CA 1
ATOM 774 C C . ALA A 1 103 ? 16.265 -0.311 -0.880 1.00 92.62 103 ALA A C 1
ATOM 776 O O . ALA A 1 103 ? 15.619 -1.249 -0.411 1.00 92.62 103 ALA A O 1
ATOM 777 N N . ALA A 1 104 ? 16.551 0.796 -0.187 1.00 91.50 104 ALA A N 1
ATOM 778 C CA . ALA A 1 104 ? 16.123 1.025 1.190 1.00 91.50 104 ALA A CA 1
ATOM 779 C C . ALA A 1 104 ? 14.589 1.042 1.313 1.00 91.50 104 ALA A C 1
ATOM 781 O O . ALA A 1 104 ? 14.033 0.260 2.084 1.00 91.50 104 ALA A O 1
ATOM 782 N N . VAL A 1 105 ? 13.894 1.840 0.491 1.00 91.88 105 VAL A N 1
ATOM 783 C CA . VAL A 1 105 ? 12.417 1.916 0.483 1.00 91.88 105 VAL A CA 1
ATOM 784 C C . VAL A 1 105 ? 11.768 0.590 0.062 1.00 91.88 105 VAL A C 1
ATOM 786 O O . VAL A 1 105 ? 10.700 0.225 0.553 1.00 91.88 105 VAL A O 1
ATOM 789 N N . LEU A 1 106 ? 12.416 -0.182 -0.814 1.00 93.44 106 LEU A N 1
ATOM 790 C CA . LEU A 1 106 ? 11.953 -1.515 -1.204 1.00 93.44 106 LEU A CA 1
ATOM 791 C C . LEU A 1 106 ? 12.336 -2.631 -0.216 1.00 93.44 106 LEU A C 1
ATOM 793 O O . LEU A 1 106 ? 11.935 -3.774 -0.455 1.00 93.44 106 LEU A O 1
ATOM 797 N N . TYR A 1 107 ? 13.088 -2.343 0.852 1.00 94.62 107 TYR A N 1
ATOM 798 C CA . TYR A 1 107 ? 13.674 -3.327 1.776 1.00 94.62 107 TYR A CA 1
ATOM 799 C C . TYR A 1 107 ? 14.493 -4.424 1.065 1.00 94.62 107 TYR A C 1
ATOM 801 O O . TYR A 1 107 ? 14.469 -5.603 1.428 1.00 94.62 107 TYR A O 1
ATOM 809 N N . HIS A 1 108 ? 15.209 -4.051 0.004 1.00 95.19 108 HIS A N 1
ATOM 810 C CA . HIS A 1 108 ? 16.066 -4.955 -0.754 1.00 95.19 108 HIS A CA 1
ATOM 811 C C . HIS A 1 108 ? 17.413 -5.166 -0.052 1.00 95.19 108 HIS A C 1
ATOM 813 O O . HIS A 1 108 ? 18.106 -4.221 0.312 1.00 95.19 108 HIS A O 1
ATOM 819 N N . LYS A 1 109 ? 17.816 -6.434 0.094 1.00 95.44 109 LYS A N 1
ATOM 820 C CA . LYS A 1 109 ? 19.139 -6.802 0.624 1.00 95.44 109 LYS A CA 1
ATOM 821 C C . LYS A 1 109 ? 20.238 -6.465 -0.401 1.00 95.44 109 LYS A C 1
ATOM 823 O O . LYS A 1 109 ? 19.945 -6.477 -1.598 1.00 95.44 109 LYS A O 1
ATOM 828 N N . PRO A 1 110 ? 21.513 -6.289 0.004 1.00 92.88 110 PRO A N 1
ATOM 829 C CA . PRO A 1 110 ? 22.614 -6.009 -0.926 1.00 92.88 110 PRO A CA 1
ATOM 830 C C . PRO A 1 110 ? 22.715 -6.995 -2.102 1.00 92.88 110 PRO A C 1
ATOM 832 O O . PRO A 1 110 ? 22.916 -6.580 -3.238 1.00 92.88 110 PRO A O 1
ATOM 835 N N . GLY A 1 111 ? 22.455 -8.290 -1.879 1.00 95.12 111 GLY A N 1
ATOM 836 C CA . GLY A 1 111 ? 22.406 -9.289 -2.958 1.00 95.12 111 GLY A CA 1
ATOM 837 C C . GLY A 1 111 ? 21.291 -9.059 -3.995 1.00 95.12 111 GLY A C 1
ATOM 838 O O . GLY A 1 111 ? 21.459 -9.401 -5.162 1.00 95.12 111 GLY A O 1
ATOM 839 N N . SER A 1 112 ? 20.171 -8.437 -3.612 1.00 93.12 112 SER A N 1
ATOM 840 C CA . SER A 1 112 ? 19.094 -8.026 -4.530 1.00 93.12 112 SER A CA 1
ATOM 841 C C . SER A 1 112 ? 19.472 -6.785 -5.348 1.00 93.12 112 SER A C 1
ATOM 843 O O . SER A 1 112 ? 19.023 -6.639 -6.483 1.00 93.12 112 SER A O 1
ATOM 845 N N . VAL A 1 113 ? 20.323 -5.910 -4.801 1.00 92.12 113 VAL A N 1
ATOM 846 C CA . VAL A 1 113 ? 20.922 -4.792 -5.548 1.00 92.12 113 VAL A CA 1
ATOM 847 C C . VAL A 1 113 ? 21.937 -5.333 -6.557 1.00 92.12 113 VAL A C 1
ATOM 849 O O . VAL A 1 113 ? 21.801 -5.076 -7.749 1.00 92.12 113 VAL A O 1
ATOM 852 N N . ALA A 1 114 ? 22.874 -6.173 -6.105 1.00 92.69 114 ALA A N 1
ATOM 853 C CA . ALA A 1 114 ? 23.926 -6.766 -6.936 1.00 92.69 114 ALA A CA 1
ATOM 854 C C . ALA A 1 114 ? 23.394 -7.648 -8.085 1.00 92.69 114 ALA A C 1
ATOM 856 O O . ALA A 1 114 ? 23.996 -7.702 -9.151 1.00 92.69 114 ALA A O 1
ATOM 857 N N . SER A 1 115 ? 22.244 -8.306 -7.900 1.00 94.88 115 SER A N 1
ATOM 858 C CA . SER A 1 115 ? 21.551 -9.069 -8.956 1.00 94.88 115 SER A CA 1
ATOM 859 C C . SER A 1 115 ? 20.643 -8.215 -9.859 1.00 94.88 115 SER A C 1
ATOM 861 O O . SER A 1 115 ? 19.895 -8.755 -10.674 1.00 94.88 115 SER A O 1
ATOM 863 N N . GLY A 1 116 ? 20.672 -6.885 -9.725 1.00 93.25 116 GLY A N 1
ATOM 864 C CA . GLY A 1 116 ? 19.916 -5.957 -10.570 1.00 93.25 116 GLY A CA 1
ATOM 865 C C . GLY A 1 116 ? 18.405 -5.923 -10.308 1.00 93.25 116 GLY A C 1
ATOM 866 O O . GLY A 1 116 ? 17.671 -5.289 -11.069 1.00 93.25 116 GLY A O 1
ATOM 867 N N . VAL A 1 117 ? 17.904 -6.555 -9.237 1.00 95.12 117 VAL A N 1
ATOM 868 C CA . VAL A 1 117 ? 16.464 -6.551 -8.921 1.00 95.12 117 VAL A CA 1
ATOM 869 C C . VAL A 1 117 ? 15.987 -5.126 -8.664 1.00 95.12 117 VAL A C 1
ATOM 871 O O . VAL A 1 117 ? 14.981 -4.720 -9.238 1.00 95.12 117 VAL A O 1
ATOM 874 N N . THR A 1 118 ? 16.719 -4.334 -7.874 1.00 93.62 118 THR A N 1
ATOM 875 C CA . THR A 1 118 ? 16.369 -2.922 -7.636 1.00 93.62 118 THR A CA 1
ATOM 876 C C . THR A 1 118 ? 16.394 -2.101 -8.926 1.00 93.62 118 THR A C 1
ATOM 878 O O . THR A 1 118 ? 15.434 -1.381 -9.195 1.00 93.62 118 THR A O 1
ATOM 881 N N . GLN A 1 119 ? 17.412 -2.283 -9.779 1.00 92.06 119 GLN A N 1
ATOM 882 C CA . GLN A 1 119 ? 17.479 -1.633 -11.095 1.00 92.06 119 GLN A CA 1
ATOM 883 C C . GLN A 1 119 ? 16.246 -1.953 -11.950 1.00 92.06 119 GLN A C 1
ATOM 885 O O . GLN A 1 119 ? 15.749 -1.088 -12.659 1.00 92.06 119 GLN A O 1
ATOM 890 N N . ARG A 1 120 ? 15.693 -3.169 -11.855 1.00 93.38 120 ARG A N 1
ATOM 891 C CA . ARG A 1 120 ? 14.475 -3.558 -12.583 1.00 93.38 120 ARG A CA 1
ATOM 892 C C . ARG A 1 120 ? 13.202 -2.867 -12.077 1.00 93.38 120 ARG A C 1
ATOM 894 O O . ARG A 1 120 ? 12.262 -2.712 -12.854 1.00 93.38 120 ARG A O 1
ATOM 901 N N . TYR A 1 121 ? 13.151 -2.459 -10.808 1.00 93.44 121 TYR A N 1
ATOM 902 C CA . TYR A 1 121 ? 12.064 -1.612 -10.303 1.00 93.44 121 TYR A CA 1
ATOM 903 C C . TYR A 1 121 ? 12.259 -0.150 -10.740 1.00 93.44 121 TYR A C 1
ATOM 905 O O . TYR A 1 121 ? 11.331 0.465 -11.257 1.00 93.44 121 TYR A O 1
ATOM 913 N N . VAL A 1 122 ? 13.472 0.387 -10.597 1.00 91.31 122 VAL A N 1
ATOM 914 C CA . VAL A 1 122 ? 13.789 1.781 -10.961 1.00 91.31 122 VAL A CA 1
ATOM 915 C C . VAL A 1 122 ? 13.757 2.017 -12.482 1.00 91.31 122 VAL A C 1
ATOM 917 O O . VAL A 1 122 ? 13.425 3.105 -12.942 1.00 91.31 122 VAL A O 1
ATOM 920 N N . GLY A 1 123 ? 14.043 0.999 -13.292 1.00 88.50 123 GLY A N 1
ATOM 921 C CA . GLY A 1 123 ? 14.150 1.144 -14.742 1.00 88.50 123 GLY A CA 1
ATOM 922 C C . GLY A 1 123 ? 15.289 2.088 -15.135 1.00 88.50 123 GLY A C 1
ATOM 923 O O . GLY A 1 123 ? 16.341 2.112 -14.494 1.00 88.50 123 GLY A O 1
ATOM 924 N N . THR A 1 124 ? 15.087 2.854 -16.205 1.00 82.38 124 THR A N 1
ATOM 925 C CA . THR A 1 124 ? 16.051 3.860 -16.666 1.00 82.38 124 THR A CA 1
ATOM 926 C C . THR A 1 124 ? 15.847 5.172 -15.908 1.00 82.38 124 THR A C 1
ATOM 928 O O . THR A 1 124 ? 14.791 5.801 -16.014 1.00 82.38 124 THR A O 1
ATOM 931 N N . ILE A 1 125 ? 16.880 5.618 -15.189 1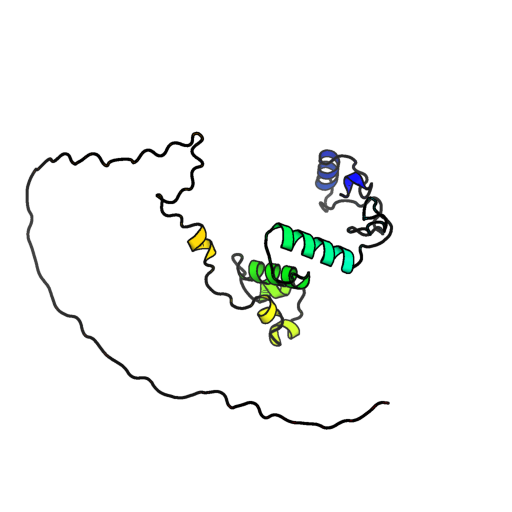.00 71.62 125 ILE A N 1
ATOM 932 C CA . ILE A 1 125 ? 16.956 6.979 -14.643 1.00 71.62 125 ILE A CA 1
ATOM 933 C C . ILE A 1 125 ? 17.422 7.902 -15.779 1.00 71.62 125 ILE A C 1
ATOM 935 O O . ILE A 1 125 ? 18.612 8.145 -15.949 1.00 71.62 125 ILE A O 1
ATOM 939 N N . GLY A 1 126 ? 16.479 8.329 -16.618 1.00 64.88 126 GLY A N 1
ATOM 940 C CA . GLY A 1 126 ? 16.684 9.387 -17.612 1.00 64.88 126 GLY A CA 1
ATOM 941 C C . GLY A 1 126 ? 16.104 10.725 -17.137 1.00 64.88 126 GLY A C 1
ATOM 942 O O . GLY A 1 126 ? 15.361 10.731 -16.149 1.00 64.88 126 GLY A O 1
ATOM 943 N N . PRO A 1 127 ? 16.401 11.838 -17.836 1.00 59.09 127 PRO A N 1
ATOM 944 C CA . PRO A 1 127 ? 15.744 13.116 -17.581 1.00 59.09 127 PRO A CA 1
ATOM 945 C C . PRO A 1 127 ? 14.228 12.956 -17.717 1.00 59.09 127 PRO A C 1
ATOM 947 O O . PRO A 1 127 ? 13.734 12.347 -18.667 1.00 59.09 127 PRO A O 1
ATOM 950 N N . THR A 1 128 ? 13.486 13.466 -16.741 1.00 59.16 128 THR A N 1
ATOM 951 C CA . THR A 1 128 ? 12.026 13.411 -16.741 1.00 59.16 128 THR A CA 1
ATOM 952 C C . THR A 1 128 ? 11.452 14.545 -17.575 1.00 59.16 128 THR A C 1
ATOM 954 O O . THR A 1 128 ? 11.567 15.702 -17.189 1.00 59.16 128 THR A O 1
ATOM 957 N N . ASP A 1 129 ? 10.680 14.223 -18.617 1.00 57.25 129 ASP A N 1
ATOM 958 C CA . ASP A 1 129 ? 9.867 15.199 -19.371 1.00 57.25 129 ASP A CA 1
ATOM 959 C C . ASP A 1 129 ? 8.744 15.857 -18.527 1.00 57.25 129 ASP A C 1
ATOM 961 O O . ASP A 1 129 ? 7.842 16.499 -19.060 1.00 57.25 129 ASP A O 1
ATOM 965 N N . TRP A 1 130 ? 8.766 15.684 -17.201 1.00 53.97 130 TRP A N 1
ATOM 966 C CA . TRP A 1 130 ? 7.900 16.386 -16.261 1.00 53.97 130 TRP A CA 1
ATOM 967 C C . TRP A 1 130 ? 8.232 17.878 -16.197 1.00 53.97 130 TRP A C 1
ATOM 969 O O . TRP A 1 130 ? 7.315 18.692 -16.183 1.00 53.97 130 TRP A O 1
ATOM 979 N N . GLU A 1 131 ? 9.521 18.228 -16.238 1.00 55.09 131 GLU A N 1
ATOM 980 C CA . GLU A 1 131 ? 9.999 19.618 -16.253 1.00 55.09 131 GLU A CA 1
ATOM 981 C C . GLU A 1 131 ? 9.492 20.329 -17.520 1.00 55.09 131 GLU A C 1
ATOM 983 O O . GLU A 1 131 ? 8.774 21.320 -17.415 1.00 55.09 131 GLU A O 1
ATOM 988 N N . LYS A 1 132 ? 9.647 19.691 -18.690 1.00 57.03 132 LYS A N 1
ATOM 989 C CA . LYS A 1 132 ? 9.056 20.107 -19.983 1.00 57.03 132 LYS A CA 1
ATOM 990 C C . LYS A 1 132 ? 7.522 20.188 -20.006 1.00 57.03 132 LYS A C 1
ATOM 992 O O . LYS A 1 132 ? 6.940 20.726 -20.938 1.00 57.03 132 LYS A O 1
ATOM 997 N N . ARG A 1 133 ? 6.845 19.576 -19.030 1.00 57.53 133 ARG A N 1
ATOM 998 C CA . ARG A 1 133 ? 5.382 19.630 -18.854 1.00 57.53 133 ARG A CA 1
ATOM 999 C C . ARG A 1 133 ? 4.944 20.786 -17.956 1.00 57.53 133 ARG A C 1
ATOM 1001 O O . ARG A 1 133 ? 3.770 21.145 -17.984 1.00 57.53 133 ARG A O 1
ATOM 1008 N N . THR A 1 134 ? 5.852 21.293 -17.126 1.00 57.16 134 THR A N 1
ATOM 1009 C CA . THR A 1 134 ? 5.678 22.499 -16.303 1.00 57.16 134 THR A CA 1
ATOM 1010 C C . THR A 1 134 ? 6.263 23.748 -16.959 1.00 57.16 134 THR A C 1
ATOM 1012 O O . THR A 1 134 ? 5.849 24.848 -16.612 1.00 57.16 134 THR A O 1
ATOM 1015 N N . GLU A 1 135 ? 7.152 23.583 -17.941 1.00 57.84 135 GLU A N 1
ATOM 1016 C CA . GLU A 1 135 ? 7.516 24.582 -18.951 1.00 57.84 135 GLU A CA 1
ATOM 1017 C C . GLU A 1 135 ? 6.322 24.831 -19.892 1.00 57.84 135 GLU A C 1
ATOM 1019 O O . GLU A 1 135 ? 6.317 24.446 -21.060 1.00 57.84 135 GLU A O 1
ATOM 1024 N N . LEU A 1 136 ? 5.275 25.468 -19.365 1.00 55.38 136 LEU A N 1
ATOM 1025 C CA . LEU A 1 136 ? 4.392 26.262 -20.208 1.00 55.38 136 LEU A CA 1
ATOM 1026 C C . LEU A 1 136 ? 5.188 27.503 -20.623 1.00 55.38 136 LEU A C 1
ATOM 1028 O O . LEU A 1 136 ? 5.700 28.219 -19.764 1.00 55.38 136 LEU A O 1
ATOM 1032 N N . GLU A 1 137 ? 5.297 27.752 -21.926 1.00 58.72 137 GLU A N 1
ATOM 1033 C CA . GLU A 1 137 ? 5.646 29.086 -22.419 1.00 58.72 137 GLU A CA 1
ATOM 1034 C C . GLU A 1 137 ? 4.568 30.074 -21.916 1.00 58.72 137 GLU A C 1
ATOM 1036 O O . GLU A 1 137 ? 3.410 29.681 -21.745 1.00 58.72 137 GLU A O 1
ATOM 1041 N N . ASP A 1 138 ? 4.921 31.337 -21.640 1.00 57.75 138 ASP A N 1
ATOM 1042 C CA . ASP A 1 138 ? 4.013 32.319 -21.000 1.00 57.75 138 ASP A CA 1
ATOM 1043 C C . ASP A 1 138 ? 2.691 32.548 -21.778 1.00 57.75 138 ASP A C 1
ATOM 1045 O O . ASP A 1 138 ? 1.725 33.086 -21.235 1.00 57.75 138 ASP A O 1
ATOM 1049 N N . ASP A 1 139 ? 2.624 32.146 -23.052 1.00 60.69 139 ASP A N 1
ATOM 1050 C CA . ASP A 1 139 ? 1.438 32.203 -23.913 1.00 60.69 139 ASP A CA 1
ATOM 1051 C C . ASP A 1 139 ? 0.550 30.938 -23.865 1.00 60.69 139 ASP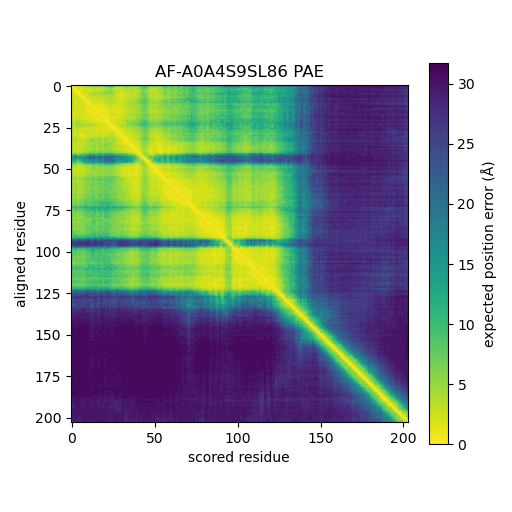 A C 1
ATOM 1053 O O . ASP A 1 139 ? -0.540 30.939 -24.443 1.00 60.69 139 ASP A O 1
ATOM 1057 N N . GLN A 1 140 ? 0.978 29.880 -23.165 1.00 54.69 140 GLN A N 1
ATOM 1058 C CA . GLN A 1 140 ? 0.267 28.600 -23.011 1.00 54.69 140 GLN A CA 1
ATOM 1059 C C . GLN A 1 140 ? -0.427 28.433 -21.648 1.00 54.69 140 GLN A C 1
ATOM 1061 O O . GLN A 1 140 ? -0.903 27.338 -21.330 1.00 54.69 140 GLN A O 1
ATOM 1066 N N . ASP A 1 141 ? -0.526 29.491 -20.834 1.00 53.47 141 ASP A N 1
ATOM 1067 C CA . ASP A 1 141 ? -1.341 29.449 -19.617 1.00 53.47 141 ASP A CA 1
ATOM 1068 C C . ASP A 1 141 ? -2.826 29.245 -19.969 1.00 53.47 141 ASP A C 1
ATOM 1070 O O . ASP A 1 141 ? -3.515 30.142 -20.471 1.00 53.47 141 ASP A O 1
ATOM 1074 N N . PHE A 1 142 ? -3.342 28.054 -19.652 1.00 52.59 142 PHE A N 1
ATOM 1075 C CA . PHE A 1 142 ? -4.764 27.710 -19.710 1.00 52.59 142 PHE A CA 1
ATOM 1076 C C . PHE A 1 142 ? -5.542 28.383 -18.569 1.00 52.59 142 PHE A C 1
ATOM 1078 O O . PHE A 1 142 ? -6.297 27.737 -17.833 1.00 52.59 142 PHE A O 1
ATOM 1085 N N . SER A 1 143 ? -5.402 29.704 -18.455 1.00 50.56 143 SER A N 1
ATOM 1086 C CA . SER A 1 143 ? -6.249 30.535 -17.617 1.00 50.56 143 SER A CA 1
ATOM 1087 C C . SER A 1 143 ? -7.712 30.272 -17.985 1.00 50.56 143 SER A C 1
ATOM 1089 O O . SER A 1 143 ? -8.176 30.507 -19.107 1.00 50.56 143 SER A O 1
ATOM 1091 N N . LEU A 1 144 ? -8.461 29.721 -17.027 1.00 45.03 144 LEU A N 1
ATOM 1092 C CA . LEU A 1 144 ? -9.892 29.480 -17.170 1.00 45.03 144 LEU A CA 1
ATOM 1093 C C . LEU A 1 144 ? -10.617 30.828 -17.133 1.00 45.03 144 LEU A C 1
ATOM 1095 O O . LEU A 1 144 ? -11.130 31.241 -16.095 1.00 45.03 144 LEU A O 1
ATOM 1099 N N . LEU A 1 145 ? -10.637 31.522 -18.276 1.00 41.53 145 LEU A N 1
ATOM 1100 C CA . LEU A 1 145 ? -11.355 32.779 -18.454 1.00 41.53 145 LEU A CA 1
ATOM 1101 C C . LEU A 1 145 ? -12.815 32.588 -18.005 1.00 41.53 145 LEU A C 1
ATOM 1103 O O . LEU A 1 145 ? -13.543 31.815 -18.635 1.00 41.53 145 LEU A O 1
ATOM 1107 N N . PRO A 1 146 ? -13.290 33.296 -16.961 1.00 40.50 146 PRO A N 1
ATOM 1108 C CA . PRO A 1 146 ? -14.595 33.031 -16.352 1.00 40.50 146 PRO A CA 1
ATOM 1109 C C . PRO A 1 146 ? -15.791 33.492 -17.206 1.00 40.50 146 PRO A C 1
ATOM 1111 O O . PRO A 1 146 ? -16.920 33.497 -16.725 1.00 40.50 146 PRO A O 1
ATOM 1114 N N . ASN A 1 147 ? -15.574 33.880 -18.468 1.00 43.72 147 ASN A N 1
ATOM 1115 C CA . ASN A 1 147 ? -16.627 34.121 -19.450 1.00 43.72 147 ASN A CA 1
ATOM 1116 C C . ASN A 1 147 ? -16.144 33.790 -20.870 1.00 43.72 147 ASN A C 1
ATOM 1118 O O . ASN A 1 147 ? -15.166 34.350 -21.364 1.00 43.72 147 ASN A O 1
ATOM 1122 N N . GLY A 1 148 ? -16.861 32.889 -21.547 1.00 45.16 148 GLY A N 1
ATOM 1123 C CA . GLY A 1 148 ? -16.460 32.304 -22.829 1.00 45.16 148 GLY A CA 1
ATOM 1124 C C . GLY A 1 148 ? -16.611 33.223 -24.045 1.00 45.16 148 GLY A C 1
ATOM 1125 O O . GLY A 1 148 ? -17.467 32.981 -24.894 1.00 45.16 148 GLY A O 1
ATOM 1126 N N . LYS A 1 149 ? -15.754 34.243 -24.180 1.00 36.69 149 LYS A N 1
ATOM 1127 C CA . LYS A 1 149 ? -15.550 34.974 -25.443 1.00 36.69 149 LYS A CA 1
ATOM 1128 C C . LYS A 1 149 ? -14.062 35.177 -25.727 1.00 36.69 149 LYS A C 1
ATOM 1130 O O . LYS A 1 149 ? -13.372 35.872 -24.994 1.00 36.69 149 LYS A O 1
ATOM 1135 N N . ARG A 1 150 ? -13.589 34.611 -26.843 1.00 39.41 150 ARG A N 1
ATOM 1136 C CA . ARG A 1 150 ? -12.266 34.915 -27.406 1.00 39.41 150 ARG A CA 1
ATOM 1137 C C . ARG A 1 150 ? -12.242 36.369 -27.881 1.00 39.41 150 ARG A C 1
ATOM 1139 O O . ARG A 1 150 ? -13.039 36.730 -28.744 1.00 39.41 150 ARG A O 1
ATOM 1146 N N . GLN A 1 151 ? -11.294 37.160 -27.389 1.00 40.66 151 GLN A N 1
ATOM 1147 C CA . GLN A 1 151 ? -10.822 38.353 -28.087 1.00 40.66 151 GLN A CA 1
ATOM 1148 C C . GLN A 1 151 ? -9.387 38.113 -28.550 1.00 40.66 151 GLN A C 1
ATOM 1150 O O . GLN A 1 151 ? -8.562 37.578 -27.814 1.00 40.66 151 GLN A O 1
ATOM 1155 N N . LYS A 1 152 ? -9.117 38.473 -29.803 1.00 37.56 152 LYS A N 1
ATOM 1156 C CA . LYS A 1 152 ? -7.782 38.448 -30.394 1.00 37.56 152 LYS A CA 1
ATOM 1157 C C . LYS A 1 152 ? -7.089 39.746 -29.987 1.00 37.56 152 LYS A C 1
ATOM 1159 O O . LYS A 1 152 ? -7.567 40.815 -30.355 1.00 37.56 152 LYS A O 1
ATOM 1164 N N . LEU A 1 153 ? -6.007 39.657 -29.219 1.00 39.97 153 LEU A N 1
ATOM 1165 C CA . LEU A 1 153 ? -5.220 40.829 -28.845 1.00 39.97 153 LEU A CA 1
ATOM 1166 C C . LEU A 1 153 ? -4.370 41.260 -30.050 1.00 39.97 153 LEU A C 1
ATOM 1168 O O . LEU A 1 153 ? -3.365 40.622 -30.363 1.00 39.97 153 LEU A O 1
ATOM 1172 N N . ASP A 1 154 ? -4.783 42.314 -30.753 1.00 41.12 154 ASP A N 1
ATOM 1173 C CA . ASP A 1 154 ? -3.924 42.939 -31.761 1.00 41.12 154 ASP A CA 1
ATOM 1174 C C . ASP A 1 154 ? -2.798 43.723 -31.069 1.00 41.12 154 ASP A C 1
ATOM 1176 O O . ASP A 1 154 ? -3.020 44.462 -30.108 1.00 41.12 154 ASP A O 1
ATOM 1180 N N . LYS A 1 155 ? -1.566 43.556 -31.565 1.00 39.59 155 LYS A N 1
ATOM 1181 C CA . LYS A 1 155 ? -0.401 44.309 -31.086 1.00 39.59 155 LYS A CA 1
ATOM 1182 C C . LYS A 1 155 ? -0.545 45.786 -31.481 1.00 39.59 155 LYS A C 1
ATOM 1184 O O . LYS A 1 155 ? -0.682 46.051 -32.678 1.00 39.59 155 LYS A O 1
ATOM 1189 N N . PRO A 1 156 ? -0.434 46.752 -30.552 1.00 37.53 156 PRO A N 1
ATOM 1190 C CA . PRO A 1 156 ? -0.238 48.143 -30.934 1.00 37.53 156 PRO A CA 1
ATOM 1191 C C . PRO A 1 156 ? 1.142 48.309 -31.590 1.00 37.53 156 PRO A C 1
ATOM 1193 O O . PRO A 1 156 ? 2.143 47.766 -31.118 1.00 37.53 156 PRO A O 1
ATOM 1196 N N . GLY A 1 157 ? 1.172 49.030 -32.713 1.00 32.75 157 GLY A N 1
ATOM 1197 C CA . GLY A 1 157 ? 2.393 49.342 -33.457 1.00 32.75 157 GLY A CA 1
ATOM 1198 C C . GLY A 1 157 ? 3.319 50.312 -32.717 1.00 32.75 157 GLY A C 1
ATOM 1199 O O . GLY A 1 157 ? 2.942 50.920 -31.718 1.00 32.75 157 GLY A O 1
ATOM 1200 N N . GLY A 1 158 ? 4.553 50.428 -33.210 1.00 32.84 158 GLY A N 1
ATOM 1201 C CA . GLY A 1 158 ? 5.630 51.127 -32.510 1.00 32.84 158 GLY A CA 1
ATOM 1202 C C . GLY A 1 158 ? 5.479 52.648 -32.409 1.00 32.84 158 GLY A C 1
ATOM 1203 O O . GLY A 1 158 ? 4.761 53.286 -33.177 1.00 32.84 158 GLY A O 1
ATOM 1204 N N . VAL A 1 159 ? 6.261 53.221 -31.494 1.00 33.47 159 VAL A N 1
ATOM 1205 C CA . VAL A 1 159 ? 6.590 54.649 -31.448 1.00 33.47 159 VAL A CA 1
ATOM 1206 C C . VAL A 1 159 ? 8.103 54.764 -31.613 1.00 33.47 159 VAL A C 1
ATOM 1208 O O . VAL A 1 159 ? 8.852 54.066 -30.932 1.00 33.47 159 VAL A O 1
ATOM 1211 N N . ALA A 1 160 ? 8.547 55.597 -32.551 1.00 37.56 160 ALA A N 1
ATOM 1212 C CA . ALA A 1 160 ? 9.961 55.827 -32.832 1.00 37.56 160 ALA A CA 1
ATOM 1213 C C . ALA A 1 160 ? 10.513 57.005 -32.014 1.00 37.56 160 ALA A C 1
ATOM 1215 O O . ALA A 1 160 ? 9.799 57.976 -31.762 1.00 37.56 160 ALA A O 1
ATOM 1216 N N . SER A 1 161 ? 11.803 56.955 -31.681 1.00 33.66 161 SER A N 1
ATOM 1217 C CA . SER A 1 161 ? 12.572 58.123 -31.237 1.00 33.66 161 SER A CA 1
ATOM 1218 C C . SER A 1 161 ? 14.063 57.930 -31.539 1.00 33.66 161 SER A C 1
ATOM 1220 O O . SER A 1 161 ? 14.758 57.213 -30.818 1.00 33.66 161 SER A O 1
ATOM 1222 N N . ASP A 1 162 ?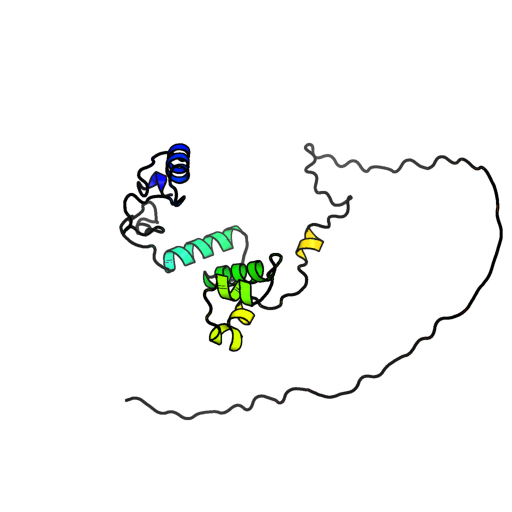 14.545 58.568 -32.606 1.00 33.00 162 ASP A N 1
ATOM 1223 C CA . ASP A 1 162 ? 15.967 58.646 -32.960 1.00 33.00 162 ASP A CA 1
ATOM 1224 C C . ASP A 1 162 ? 16.727 59.616 -32.044 1.00 33.00 162 ASP A C 1
ATOM 1226 O O . ASP A 1 162 ? 16.312 60.767 -31.920 1.00 33.00 162 ASP A O 1
ATOM 1230 N N . ILE A 1 163 ? 17.902 59.218 -31.533 1.00 33.84 163 ILE A N 1
ATOM 1231 C CA . ILE A 1 163 ? 19.056 60.126 -31.365 1.00 33.84 163 ILE A CA 1
ATOM 1232 C C . ILE A 1 163 ? 20.376 59.338 -31.562 1.00 33.84 163 ILE A C 1
ATOM 1234 O O . ILE A 1 163 ? 20.550 58.245 -31.031 1.00 33.84 163 ILE A O 1
ATOM 1238 N N . THR A 1 164 ? 21.296 59.888 -32.357 1.00 29.80 164 THR A N 1
ATOM 1239 C CA . THR A 1 164 ? 22.593 59.327 -32.825 1.00 29.80 164 THR A CA 1
ATOM 1240 C C . THR A 1 164 ? 23.799 59.850 -31.990 1.00 29.80 164 THR A C 1
ATOM 1242 O O . THR A 1 164 ? 23.572 60.692 -31.124 1.00 29.80 164 THR A O 1
ATOM 1245 N N . PRO A 1 165 ? 25.098 59.544 -32.275 1.00 50.81 165 PRO A N 1
ATOM 1246 C CA . PRO A 1 165 ? 25.757 58.328 -32.804 1.00 50.81 165 PRO A CA 1
ATOM 1247 C C . PRO A 1 165 ? 27.108 57.936 -32.099 1.00 50.81 165 PRO A C 1
ATOM 1249 O O . PRO A 1 165 ? 27.682 58.699 -31.334 1.00 50.81 165 PRO A O 1
ATOM 1252 N N . ALA A 1 166 ? 27.693 56.807 -32.543 1.00 30.20 166 ALA A N 1
ATOM 1253 C CA . ALA A 1 166 ? 29.142 56.510 -32.685 1.00 30.20 166 ALA A CA 1
ATOM 1254 C C . ALA A 1 166 ? 30.075 56.209 -31.475 1.00 30.20 166 ALA A C 1
ATOM 1256 O O . ALA A 1 166 ? 30.424 57.083 -30.690 1.00 30.20 166 ALA A O 1
ATOM 1257 N N . LEU A 1 167 ? 30.732 55.035 -31.540 1.00 31.38 167 LEU A N 1
ATOM 1258 C CA . LEU A 1 167 ? 32.206 54.937 -31.525 1.00 31.38 167 LEU A CA 1
ATOM 1259 C C . LEU A 1 167 ? 32.696 53.739 -32.380 1.00 31.38 167 LEU A C 1
ATOM 1261 O O . LEU A 1 167 ? 31.917 52.845 -32.705 1.00 31.38 167 LEU A O 1
ATOM 1265 N N . ARG A 1 168 ? 33.966 53.757 -32.813 1.00 29.58 168 ARG A N 1
ATOM 1266 C CA . ARG A 1 168 ? 34.582 52.828 -33.793 1.00 29.58 168 ARG A CA 1
ATOM 1267 C C . ARG A 1 168 ? 35.475 51.744 -33.152 1.00 29.58 168 ARG A C 1
ATOM 1269 O O . ARG A 1 168 ? 35.948 51.927 -32.038 1.00 29.58 168 ARG A O 1
ATOM 1276 N N . SER A 1 169 ? 35.843 50.765 -33.996 1.00 33.06 169 SER A N 1
ATOM 1277 C CA . SER A 1 169 ? 37.040 49.887 -33.946 1.00 33.06 169 SER A CA 1
ATOM 1278 C C . SER A 1 169 ? 36.974 48.603 -33.102 1.00 33.06 169 SER A C 1
ATOM 1280 O O . SER A 1 169 ? 36.348 48.596 -32.053 1.00 33.06 169 SER A O 1
ATOM 1282 N N . ALA A 1 170 ? 37.669 47.506 -33.457 1.00 29.98 170 ALA A N 1
ATOM 1283 C CA . ALA A 1 170 ? 38.223 47.044 -34.754 1.00 29.98 170 ALA A CA 1
ATOM 1284 C C . ALA A 1 170 ? 38.795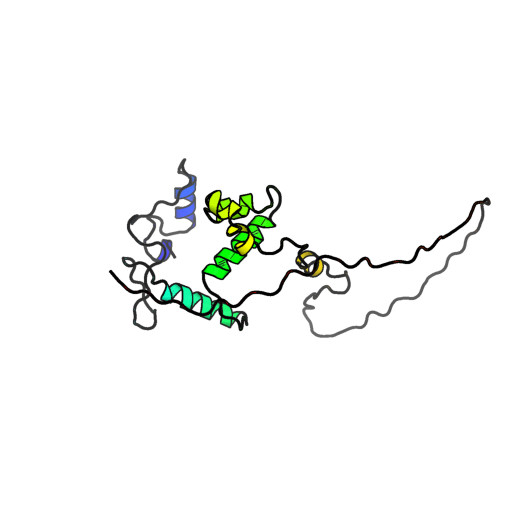 45.608 -34.609 1.00 29.98 170 ALA A C 1
ATOM 1286 O O . ALA A 1 170 ? 39.462 45.368 -33.610 1.00 29.98 170 ALA A O 1
ATOM 1287 N N . ALA A 1 171 ? 38.673 44.754 -35.650 1.00 30.86 171 ALA A N 1
ATOM 1288 C CA . ALA A 1 171 ? 39.409 43.473 -35.856 1.00 30.86 171 ALA A CA 1
ATOM 1289 C C . ALA A 1 171 ? 39.219 42.386 -34.744 1.00 30.86 171 ALA A C 1
ATOM 1291 O O . ALA A 1 171 ? 38.780 42.706 -33.652 1.00 30.86 171 ALA A O 1
ATOM 1292 N N . ALA A 1 172 ? 39.479 41.072 -34.862 1.00 32.72 172 ALA A N 1
ATOM 1293 C CA . ALA A 1 172 ? 39.887 40.096 -35.897 1.00 32.72 172 ALA A CA 1
ATOM 1294 C C . ALA A 1 172 ? 39.664 38.665 -35.278 1.00 32.72 172 ALA A C 1
ATOM 1296 O O . ALA A 1 172 ? 39.558 38.583 -34.059 1.00 32.72 172 ALA A O 1
ATOM 1297 N N . VAL A 1 173 ? 39.595 37.491 -35.941 1.00 32.56 173 VAL A N 1
ATOM 1298 C CA . VAL A 1 173 ? 39.659 37.036 -37.356 1.00 32.56 173 VAL A CA 1
ATOM 1299 C C . VAL A 1 173 ? 39.066 35.588 -37.460 1.00 32.56 173 VAL A C 1
ATOM 1301 O O . VAL A 1 173 ? 38.616 35.057 -36.453 1.00 32.56 173 VAL A O 1
ATOM 1304 N N . SER A 1 174 ? 39.020 34.990 -38.666 1.00 30.56 174 SER A N 1
ATOM 1305 C CA . SER A 1 174 ? 38.927 33.552 -39.081 1.00 30.56 174 SER A CA 1
ATOM 1306 C C . SER A 1 174 ? 38.905 32.399 -38.040 1.00 30.56 174 SER A C 1
ATOM 1308 O O . SER A 1 174 ? 39.575 32.479 -37.021 1.00 30.56 174 SER A O 1
ATOM 1310 N N . THR A 1 175 ? 38.322 31.203 -38.263 1.00 37.03 175 THR A N 1
ATOM 1311 C CA . THR A 1 175 ? 37.552 30.555 -39.372 1.00 37.03 175 THR A CA 1
ATOM 1312 C C . THR A 1 175 ? 36.952 29.224 -38.850 1.00 37.03 175 THR A C 1
ATOM 1314 O O . THR A 1 175 ? 37.486 28.682 -37.882 1.00 37.03 175 THR A O 1
ATOM 1317 N N . PRO A 1 176 ? 35.920 28.628 -39.487 1.00 43.72 176 PRO A N 1
ATOM 1318 C CA . PRO A 1 176 ? 35.403 27.301 -39.126 1.00 43.72 176 PRO A CA 1
ATOM 1319 C C . PRO A 1 176 ? 36.184 26.155 -39.800 1.00 43.72 176 PRO A C 1
ATOM 1321 O O . PRO A 1 176 ? 36.638 26.306 -40.934 1.00 43.72 176 PRO A O 1
ATOM 1324 N N . ILE A 1 177 ? 36.269 24.983 -39.155 1.00 31.70 177 ILE A N 1
ATOM 1325 C CA . ILE A 1 177 ? 36.740 23.733 -39.785 1.00 31.70 177 ILE A CA 1
ATOM 1326 C C . ILE A 1 177 ? 35.804 22.572 -39.424 1.00 31.70 177 ILE A C 1
ATOM 1328 O O . ILE A 1 177 ? 35.634 22.223 -38.258 1.00 31.70 177 ILE A O 1
ATOM 1332 N N . SER A 1 178 ? 35.222 21.963 -40.458 1.00 31.64 178 SER A N 1
ATOM 1333 C CA . SER A 1 178 ? 34.507 20.686 -40.400 1.00 31.64 178 SER A CA 1
ATOM 1334 C C . SER A 1 178 ? 35.477 19.512 -40.262 1.00 31.64 178 SER A C 1
ATOM 1336 O O . SER A 1 178 ? 36.506 19.513 -40.934 1.00 31.64 178 SER A O 1
ATOM 1338 N N . THR A 1 179 ? 35.074 18.439 -39.572 1.00 29.86 179 THR A N 1
ATOM 1339 C CA . THR A 1 179 ? 35.622 17.097 -39.849 1.00 29.86 179 THR A CA 1
ATOM 1340 C C . THR A 1 179 ? 34.520 16.043 -39.825 1.00 29.86 179 THR A C 1
ATOM 1342 O O . THR A 1 179 ? 33.736 15.951 -38.882 1.00 29.86 179 THR A O 1
ATOM 1345 N N . THR A 1 180 ? 34.487 15.233 -40.880 1.00 29.80 180 THR A N 1
ATOM 1346 C CA . THR A 1 180 ? 33.465 14.222 -41.166 1.00 29.80 180 THR A CA 1
ATOM 1347 C C . THR A 1 180 ? 34.022 12.815 -40.939 1.00 29.80 180 THR A C 1
ATOM 1349 O O . THR A 1 180 ? 34.932 12.422 -41.662 1.00 29.80 180 THR A O 1
ATOM 1352 N N . SER A 1 181 ? 33.385 12.031 -40.051 1.00 34.53 181 SER A N 1
ATOM 1353 C CA . SER A 1 181 ? 33.343 10.545 -40.090 1.00 34.53 181 SER A CA 1
ATOM 1354 C C . SER A 1 181 ? 34.687 9.780 -39.877 1.00 34.53 181 SER A C 1
ATOM 1356 O O . SER A 1 181 ? 35.737 10.412 -39.834 1.00 34.53 181 SER A O 1
ATOM 1358 N N . PRO A 1 182 ? 34.706 8.427 -39.699 1.00 41.38 182 PRO A N 1
ATOM 1359 C CA . PRO A 1 182 ? 33.622 7.457 -39.908 1.00 41.38 182 PRO A CA 1
ATOM 1360 C C . PRO A 1 182 ? 33.331 6.434 -38.790 1.00 41.38 182 PRO A C 1
ATOM 1362 O O . PRO A 1 182 ? 34.068 6.246 -37.826 1.00 41.38 182 PRO A O 1
ATOM 1365 N N . LEU A 1 183 ? 32.219 5.723 -39.010 1.00 34.16 183 LEU A N 1
ATOM 1366 C CA . LEU A 1 183 ? 31.787 4.509 -38.314 1.00 34.16 183 LEU A CA 1
ATOM 1367 C C . LEU A 1 183 ? 32.909 3.463 -38.214 1.00 34.16 183 LEU A C 1
ATOM 1369 O O . LEU A 1 183 ? 33.527 3.117 -39.223 1.00 34.16 183 LEU A O 1
ATOM 1373 N N . ARG A 1 184 ? 33.075 2.850 -37.035 1.00 33.53 184 ARG A N 1
ATOM 1374 C CA . ARG A 1 184 ? 33.841 1.607 -36.881 1.00 33.53 184 ARG A CA 1
ATOM 1375 C C . ARG A 1 184 ? 32.955 0.503 -36.312 1.00 33.53 184 ARG A C 1
ATOM 1377 O O . ARG A 1 184 ? 32.532 0.558 -35.166 1.00 33.53 184 ARG A O 1
ATOM 1384 N N . SER A 1 185 ? 32.700 -0.503 -37.142 1.00 34.84 185 SER A N 1
ATOM 1385 C CA . SER A 1 185 ? 32.012 -1.738 -36.765 1.00 34.84 185 SER A CA 1
ATOM 1386 C C . SER A 1 185 ? 32.785 -2.507 -35.689 1.00 34.84 185 SER A C 1
ATOM 1388 O O . SER A 1 185 ? 33.957 -2.835 -35.906 1.00 34.84 185 SER A O 1
ATOM 1390 N N . ARG A 1 186 ? 32.113 -2.816 -34.570 1.00 36.72 186 ARG A N 1
ATOM 1391 C CA . ARG A 1 186 ? 32.240 -4.046 -33.763 1.00 36.72 186 ARG A CA 1
ATOM 1392 C C . ARG A 1 186 ? 31.149 -4.097 -32.680 1.00 36.72 186 ARG A C 1
ATOM 1394 O O . ARG A 1 186 ? 30.490 -3.098 -32.426 1.00 36.72 186 ARG A O 1
ATOM 1401 N N . ASP A 1 187 ? 30.972 -5.287 -32.110 1.00 35.28 187 ASP A N 1
ATOM 1402 C CA . ASP A 1 187 ? 30.108 -5.621 -30.965 1.00 35.28 187 ASP A CA 1
ATOM 1403 C C . ASP A 1 187 ? 28.587 -5.689 -31.223 1.00 35.28 187 ASP A C 1
ATOM 1405 O O . ASP A 1 187 ? 27.760 -5.092 -30.535 1.00 35.28 187 ASP A O 1
ATOM 1409 N N . LEU A 1 188 ? 28.214 -6.554 -32.175 1.00 39.41 188 LEU A N 1
ATOM 1410 C CA . LEU A 1 188 ? 26.925 -7.257 -32.136 1.00 39.41 188 LEU A CA 1
ATOM 1411 C C . LEU A 1 188 ? 26.990 -8.404 -31.101 1.00 39.41 188 LEU A C 1
ATOM 1413 O O . LEU A 1 188 ? 27.949 -9.180 -31.140 1.00 39.41 188 LEU A O 1
ATOM 1417 N N . PRO A 1 189 ? 25.986 -8.583 -30.221 1.00 42.69 189 PRO A N 1
ATOM 1418 C CA . PRO A 1 189 ? 25.924 -9.739 -29.327 1.00 42.69 189 PRO A CA 1
ATOM 1419 C C . PRO A 1 189 ? 25.581 -11.033 -30.100 1.00 42.69 189 PRO A C 1
ATOM 1421 O O . PRO A 1 189 ? 24.836 -10.984 -31.083 1.00 42.69 189 PRO A O 1
ATOM 1424 N N . PRO A 1 190 ? 26.088 -12.207 -29.673 1.00 47.22 190 PRO A N 1
ATOM 1425 C CA . PRO A 1 190 ? 25.852 -13.470 -30.371 1.00 47.22 190 PRO A CA 1
ATOM 1426 C C . PRO A 1 190 ? 24.400 -13.967 -30.215 1.00 47.22 190 PRO A C 1
ATOM 1428 O O . PRO A 1 190 ? 23.766 -13.718 -29.185 1.00 47.22 190 PRO A O 1
ATOM 1431 N N . PRO A 1 191 ? 23.863 -14.714 -31.200 1.00 39.31 191 PRO A N 1
ATOM 1432 C CA . PRO A 1 191 ? 22.494 -15.218 -31.153 1.00 39.31 191 PRO A CA 1
ATOM 1433 C C . PRO A 1 191 ? 22.307 -16.317 -30.097 1.00 39.31 191 PRO A C 1
ATOM 1435 O O . PRO A 1 191 ? 23.167 -17.176 -29.889 1.00 39.31 191 PRO A O 1
ATOM 1438 N N . LEU A 1 192 ? 21.131 -16.313 -29.467 1.00 36.50 192 LEU A N 1
ATOM 1439 C CA . LEU A 1 192 ? 20.714 -17.299 -28.470 1.00 36.50 192 LEU A CA 1
ATOM 1440 C C . LEU A 1 192 ? 20.696 -18.717 -29.063 1.00 36.50 192 LEU A C 1
ATOM 1442 O O . LEU A 1 192 ? 19.931 -19.002 -29.986 1.00 36.50 192 LEU A O 1
ATOM 1446 N N . ARG A 1 193 ? 21.471 -19.643 -28.483 1.00 37.16 193 ARG A N 1
ATOM 1447 C CA . ARG A 1 193 ? 21.281 -21.078 -28.739 1.00 37.16 193 ARG A CA 1
ATOM 1448 C C . ARG A 1 193 ? 20.025 -21.568 -28.021 1.00 37.16 193 ARG A C 1
ATOM 1450 O O . ARG A 1 193 ? 19.991 -21.625 -26.795 1.00 37.16 193 ARG A O 1
ATOM 1457 N N . LEU A 1 194 ? 19.032 -21.994 -28.798 1.00 32.94 194 LEU A N 1
ATOM 1458 C CA . LEU A 1 194 ? 17.989 -22.902 -28.328 1.00 32.94 194 LEU A CA 1
ATOM 1459 C C . LEU A 1 194 ? 18.640 -24.208 -27.851 1.00 32.94 194 LEU A C 1
ATOM 1461 O O . LEU A 1 194 ? 19.264 -24.911 -28.643 1.00 32.94 194 LEU A O 1
ATOM 1465 N N . LEU A 1 195 ? 18.460 -24.546 -26.573 1.00 33.44 195 LEU A N 1
ATOM 1466 C CA . LEU A 1 195 ? 18.671 -25.900 -26.067 1.00 33.44 195 LEU A CA 1
ATOM 1467 C C . LEU A 1 195 ? 17.318 -26.515 -25.723 1.00 33.44 195 LEU A C 1
ATOM 1469 O O . LEU A 1 195 ? 16.701 -26.224 -24.701 1.00 33.44 195 LEU A O 1
ATOM 1473 N N . THR A 1 196 ? 16.856 -27.362 -26.633 1.00 33.91 196 THR A N 1
ATOM 1474 C CA . THR A 1 196 ? 15.675 -28.203 -26.476 1.00 33.91 196 THR A CA 1
ATOM 1475 C C . THR A 1 196 ? 15.976 -29.400 -25.575 1.00 33.91 196 THR A C 1
ATOM 1477 O O . THR A 1 196 ? 16.820 -30.218 -25.922 1.00 33.91 196 THR A O 1
ATOM 1480 N N . GLY A 1 197 ? 15.202 -29.548 -24.497 1.00 30.77 197 GLY A N 1
ATOM 1481 C CA . GLY A 1 197 ? 14.787 -30.846 -23.951 1.00 30.77 197 GLY A CA 1
ATOM 1482 C C . GLY A 1 197 ? 15.800 -31.695 -23.169 1.00 30.77 197 GLY A C 1
ATOM 1483 O O . GLY A 1 197 ? 16.655 -32.355 -23.745 1.00 30.77 197 GLY A O 1
ATOM 1484 N N . ALA A 1 198 ? 15.544 -31.847 -21.866 1.00 32.62 198 ALA A N 1
ATOM 1485 C CA . ALA A 1 198 ? 15.669 -33.131 -21.169 1.00 32.62 198 ALA A CA 1
ATOM 1486 C C . ALA A 1 198 ? 14.762 -33.147 -19.923 1.00 32.62 198 ALA A C 1
ATOM 1488 O O . ALA A 1 198 ? 14.829 -32.245 -19.090 1.00 32.62 198 ALA A O 1
ATOM 1489 N N . SER A 1 199 ? 13.915 -34.169 -19.786 1.00 36.22 199 SER A N 1
ATOM 1490 C CA . SER A 1 199 ? 13.098 -34.400 -18.586 1.00 36.22 199 SER A CA 1
ATOM 1491 C C . SER A 1 199 ? 13.839 -35.244 -17.546 1.00 36.22 199 SER A C 1
ATOM 1493 O O . SER A 1 199 ? 14.530 -36.192 -17.913 1.00 36.22 199 SER A O 1
ATOM 1495 N N . ARG A 1 200 ? 13.588 -34.967 -16.260 1.00 37.06 200 ARG A N 1
ATOM 1496 C CA . ARG A 1 200 ? 13.517 -35.913 -15.120 1.00 37.06 200 ARG A CA 1
ATOM 1497 C C . ARG A 1 200 ? 12.912 -35.125 -13.945 1.00 37.06 200 ARG A C 1
ATOM 1499 O O . ARG A 1 200 ? 13.424 -34.064 -13.621 1.00 37.06 200 ARG A O 1
ATOM 1506 N N . ALA A 1 201 ? 11.680 -35.400 -13.519 1.00 35.59 201 ALA A N 1
ATOM 1507 C CA . ALA A 1 201 ? 11.177 -36.586 -12.808 1.00 35.59 201 ALA A CA 1
ATOM 1508 C C . ALA A 1 201 ? 11.401 -36.479 -11.287 1.00 35.59 201 ALA A C 1
ATOM 1510 O O . ALA A 1 201 ? 12.486 -36.129 -10.838 1.00 35.59 201 ALA A O 1
ATOM 1511 N N . PHE A 1 202 ? 10.326 -36.746 -10.541 1.00 37.28 202 PHE A N 1
ATOM 1512 C CA . PHE A 1 202 ? 10.215 -36.655 -9.083 1.00 37.28 202 PHE A CA 1
ATOM 1513 C C . PHE A 1 202 ? 11.217 -37.551 -8.342 1.00 37.28 202 PHE A C 1
ATOM 1515 O O . PHE A 1 202 ? 11.492 -38.663 -8.794 1.00 37.28 202 PHE A O 1
ATOM 1522 N N . SER A 1 203 ? 11.594 -37.134 -7.130 1.00 45.06 203 SER A N 1
ATOM 1523 C CA . SER A 1 203 ? 11.237 -37.890 -5.922 1.00 45.06 203 SER A CA 1
ATOM 1524 C C . SER A 1 203 ? 11.127 -36.971 -4.708 1.00 45.06 203 SER A C 1
ATOM 1526 O O . SER A 1 203 ? 11.677 -35.850 -4.782 1.00 45.06 203 SER A O 1
#

Organism: Aureobasidium pullulans (NCBI:txid5580)

Radius of gyration: 31.29 Å; Cα contacts (8 Å, |Δi|>4): 143; chains: 1; bounding box: 63×98×65 Å

InterPro domains:
  IPR011010 DNA breaking-rejoining enzyme, catalytic core [SSF56349] (16-109)

Solvent-accessible surface area (backbone atoms only — not comparable to full-atom values): 13542 Å² total; per-residue (Å²): 108,50,54,84,67,60,38,27,79,41,75,50,71,67,54,41,49,52,60,16,66,76,38,94,83,57,56,81,65,55,66,47,78,89,45,42,93,56,40,19,62,36,91,74,87,51,79,46,72,40,58,89,36,61,47,50,72,66,55,54,45,50,52,48,44,50,53,36,49,75,75,68,48,85,67,92,67,49,75,67,53,53,57,22,50,56,21,36,50,40,29,65,40,77,80,74,52,31,64,66,45,19,21,60,78,67,70,50,52,72,69,41,50,76,69,40,53,41,49,67,42,37,56,82,91,6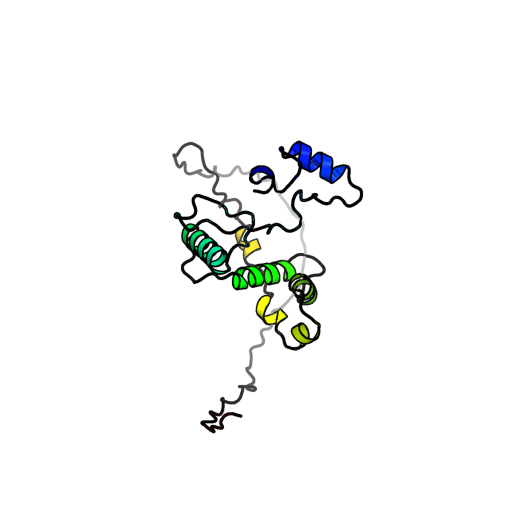6,88,64,69,61,58,67,67,68,58,59,57,92,87,62,68,82,71,79,65,95,61,100,69,93,77,83,84,77,80,82,77,89,84,88,83,91,84,89,84,90,87,84,88,78,91,87,80,90,84,90,83,90,86,82,85,80,90,78,93,78,85,78,83,82,81,85,80,87,80,83,85,84,91,80,81,89,134

pLDDT: mean 70.72, std 24.98, range [29.58, 96.12]